Protein AF-A0A2B7YCM1-F1 (afdb_monomer)

Nearest PDB structures (foldseek):
  4n0h-assembly1_A  TM=8.492E-01  e=2.043E-12  Saccharomyces cerevisiae S288C
  1ocm-assembly1_A  TM=8.123E-01  e=1.467E-12  Bradyrhizobium japonicum
  1obi-assembly1_B  TM=7.937E-01  e=2.493E-12  Bradyrhizobium japonicum
  1obl-assembly1_B  TM=8.048E-01  e=3.966E-12  Bradyrhizobium japonicum
  1o9p-assembly1_B  TM=8.177E-01  e=7.699E-12  Bradyrhizobium japonicum

Sequence (185 aa):
MQRAVAVAPDPVLVMNRARALHQIPRDLRGLLHRVAIGIKDIIRTKVWLSHLQRTSNAFDSSAVAILRAAGALIIGKRTTTEFTLTNSGPDNTNPHGPNRTPVGSSCGSAAAVADLQVSLSLGSQTGGSIIRPASFTGVFAMKPTWNAISLEGQKSFSPTFDTFGLFSQHRGLAATCGRLCPRGR

InterPro domains:
  IPR000120 Amidase [PTHR11895] (27-168)
  IPR023631 Amidase signature domain [PF01425] (22-169)
  IPR036928 Amidase signature (AS) superfamily [G3DSA:3.90.1300.10] (2-180)
  IPR036928 Amidase signature (AS) superfamily [SSF75304] (11-177)

Structure (mmCIF, N/CA/C/O backbone):
data_AF-A0A2B7YCM1-F1
#
_entry.id   AF-A0A2B7YCM1-F1
#
loop_
_atom_site.group_PDB
_atom_site.id
_atom_site.type_symbol
_atom_site.label_atom_id
_atom_site.label_alt_id
_atom_site.label_comp_id
_atom_site.label_asym_id
_atom_site.label_entity_id
_atom_site.label_seq_id
_atom_site.pdbx_PDB_ins_code
_atom_site.Cartn_x
_atom_site.Cartn_y
_atom_site.Cartn_z
_atom_site.occupancy
_atom_site.B_iso_or_equiv
_atom_site.auth_seq_id
_atom_site.auth_comp_id
_atom_site.auth_asym_id
_atom_site.auth_atom_id
_atom_site.pdbx_PDB_model_num
ATOM 1 N N . MET A 1 1 ? 9.879 -22.705 -4.290 1.00 39.34 1 MET A N 1
ATOM 2 C CA . MET A 1 1 ? 9.380 -21.817 -3.217 1.00 39.34 1 MET A CA 1
ATOM 3 C C . MET A 1 1 ? 9.555 -20.377 -3.688 1.00 39.34 1 MET A C 1
ATOM 5 O O . MET A 1 1 ? 10.691 -19.955 -3.867 1.00 39.34 1 MET A O 1
ATOM 9 N N . GLN A 1 2 ? 8.473 -19.671 -4.027 1.00 40.66 2 GLN A N 1
ATOM 10 C CA . GLN A 1 2 ? 8.544 -18.313 -4.586 1.00 40.66 2 GLN A CA 1
ATOM 11 C C . GLN A 1 2 ? 8.821 -17.289 -3.480 1.00 40.66 2 GLN A C 1
ATOM 13 O O . GLN A 1 2 ? 8.146 -17.254 -2.455 1.00 40.66 2 GLN A O 1
ATOM 18 N N . ARG A 1 3 ? 9.863 -16.471 -3.666 1.00 51.44 3 ARG A N 1
ATOM 19 C CA . ARG A 1 3 ? 10.247 -15.409 -2.728 1.00 51.44 3 ARG A CA 1
ATOM 20 C C . ARG A 1 3 ? 9.425 -14.154 -3.028 1.00 51.44 3 ARG A C 1
ATOM 22 O O . ARG A 1 3 ? 9.896 -13.271 -3.744 1.00 51.44 3 ARG A O 1
ATOM 29 N N . ALA A 1 4 ? 8.211 -14.039 -2.494 1.00 51.84 4 ALA A N 1
ATOM 30 C CA . ALA A 1 4 ? 7.608 -12.713 -2.349 1.00 51.84 4 ALA A CA 1
ATOM 31 C C . ALA A 1 4 ? 8.145 -12.096 -1.049 1.00 51.84 4 ALA A C 1
ATOM 33 O O . ALA A 1 4 ? 7.781 -12.468 0.065 1.00 51.84 4 ALA A O 1
ATOM 34 N N . VAL A 1 5 ? 9.124 -11.206 -1.219 1.00 60.59 5 VAL A N 1
ATOM 35 C CA . VAL A 1 5 ? 9.970 -10.699 -0.137 1.00 60.59 5 VAL A CA 1
ATOM 36 C C . VAL A 1 5 ? 9.209 -9.634 0.655 1.00 60.59 5 VAL A C 1
ATOM 38 O O . VAL A 1 5 ? 9.051 -8.489 0.209 1.00 60.59 5 VAL A O 1
ATOM 41 N N . ALA A 1 6 ? 8.724 -10.026 1.832 1.00 63.19 6 ALA A N 1
ATOM 42 C CA . ALA A 1 6 ? 8.381 -9.097 2.895 1.00 63.19 6 ALA A CA 1
ATOM 43 C C . ALA A 1 6 ? 9.674 -8.605 3.557 1.00 63.19 6 ALA A C 1
ATOM 45 O O . ALA A 1 6 ? 10.531 -9.400 3.935 1.00 63.19 6 ALA A O 1
ATOM 46 N N . VAL A 1 7 ? 9.806 -7.293 3.709 1.00 62.41 7 VAL A N 1
ATOM 47 C CA . VAL A 1 7 ? 10.816 -6.704 4.585 1.00 62.41 7 VAL A CA 1
ATOM 48 C C . VAL A 1 7 ? 10.170 -6.663 5.974 1.00 62.41 7 VAL A C 1
ATOM 50 O O . VAL A 1 7 ? 9.124 -6.046 6.157 1.00 62.41 7 VAL A O 1
ATOM 53 N N . ALA A 1 8 ? 10.734 -7.386 6.938 1.00 59.62 8 ALA A N 1
ATOM 54 C CA . ALA A 1 8 ? 10.281 -7.416 8.333 1.00 59.62 8 ALA A CA 1
ATOM 55 C C . ALA A 1 8 ? 8.813 -7.855 8.586 1.00 59.62 8 ALA A C 1
ATOM 57 O O . ALA A 1 8 ? 8.026 -7.070 9.117 1.00 59.62 8 ALA A O 1
ATOM 58 N N . PRO A 1 9 ? 8.407 -9.098 8.270 1.00 67.69 9 PRO A N 1
ATOM 59 C CA . PRO A 1 9 ? 7.247 -9.693 8.926 1.00 67.69 9 PRO A CA 1
ATOM 60 C C . PRO A 1 9 ? 7.644 -10.112 10.353 1.00 67.69 9 PRO A C 1
ATOM 62 O O . PRO A 1 9 ? 8.480 -10.990 10.521 1.00 67.69 9 PRO A O 1
ATOM 65 N N . ASP A 1 10 ? 7.065 -9.488 11.381 1.00 83.44 10 ASP A N 1
ATOM 66 C CA . ASP A 1 10 ? 7.093 -9.991 12.766 1.00 83.44 10 ASP A CA 1
ATOM 67 C C . ASP A 1 10 ? 5.790 -10.773 12.982 1.00 83.44 10 ASP A C 1
ATOM 69 O O . ASP A 1 10 ? 4.726 -10.159 13.153 1.00 83.44 10 ASP A O 1
ATOM 73 N N . PRO A 1 11 ? 5.830 -12.119 12.934 1.00 85.88 11 PRO A N 1
ATOM 74 C CA . PRO A 1 11 ? 4.628 -12.933 13.035 1.00 85.88 11 PRO A CA 1
ATOM 75 C C . PRO A 1 11 ? 3.917 -12.749 14.375 1.00 85.88 11 PRO A C 1
ATOM 77 O O . PRO A 1 11 ? 2.690 -12.779 14.416 1.00 85.88 11 PRO A O 1
ATOM 80 N N . VAL A 1 12 ? 4.656 -12.508 15.463 1.00 89.94 12 VAL A N 1
ATOM 81 C CA . VAL A 1 12 ? 4.079 -12.316 16.799 1.00 89.94 12 VAL A CA 1
ATOM 82 C C . VAL A 1 12 ? 3.292 -11.010 16.832 1.00 89.94 12 VAL A C 1
ATOM 84 O O . VAL A 1 12 ? 2.128 -11.000 17.240 1.00 89.94 12 VAL A O 1
ATOM 87 N N . LEU A 1 13 ? 3.871 -9.919 16.324 1.00 88.50 13 LEU A N 1
ATOM 88 C CA . LEU A 1 13 ? 3.179 -8.635 16.216 1.00 88.50 13 LEU A CA 1
ATOM 89 C C . LEU A 1 13 ? 1.942 -8.720 15.313 1.00 88.50 13 LEU A C 1
ATOM 91 O O . LEU A 1 13 ? 0.887 -8.179 15.660 1.00 88.50 13 LEU A O 1
ATOM 95 N N . VAL A 1 14 ? 2.046 -9.393 14.164 1.00 90.50 14 VAL A N 1
ATOM 96 C CA . VAL A 1 14 ? 0.911 -9.576 13.245 1.00 90.50 14 VAL A CA 1
ATOM 97 C C . VAL A 1 14 ? -0.201 -10.385 13.909 1.00 90.50 14 VAL A C 1
ATOM 99 O O . VAL A 1 14 ? -1.358 -9.967 13.863 1.00 90.50 14 VAL A O 1
ATOM 102 N N . MET A 1 15 ? 0.131 -11.486 14.586 1.00 92.38 15 MET A N 1
ATOM 103 C CA . MET A 1 15 ? -0.853 -12.325 15.274 1.00 92.38 15 MET A CA 1
ATOM 104 C C . MET A 1 15 ? -1.508 -11.599 16.451 1.00 92.38 15 MET A C 1
ATOM 106 O O . MET A 1 15 ? -2.724 -11.680 16.617 1.00 92.38 15 MET A O 1
ATOM 110 N N . ASN A 1 16 ? -0.749 -10.823 17.226 1.00 93.88 16 ASN A N 1
ATOM 111 C CA . ASN A 1 16 ? -1.305 -10.006 18.307 1.00 93.88 16 ASN A CA 1
ATOM 112 C C . ASN A 1 16 ? -2.275 -8.944 17.771 1.00 93.88 16 ASN A C 1
ATOM 114 O O . ASN A 1 16 ? -3.365 -8.774 18.317 1.00 93.88 16 ASN A O 1
ATOM 118 N N . ARG A 1 17 ? -1.938 -8.286 16.654 1.00 92.56 17 ARG A N 1
ATOM 119 C CA . ARG A 1 17 ? -2.849 -7.346 15.980 1.00 92.56 17 ARG A CA 1
ATOM 120 C C . ARG A 1 17 ? -4.091 -8.037 15.425 1.00 92.56 17 ARG A C 1
ATOM 122 O O . ARG A 1 17 ? -5.187 -7.508 15.576 1.00 92.56 17 ARG A O 1
ATOM 129 N N . ALA A 1 18 ? -3.944 -9.213 14.821 1.00 94.31 18 ALA A N 1
ATOM 130 C CA . ALA A 1 18 ? -5.075 -9.989 14.319 1.00 94.31 18 ALA A CA 1
ATOM 131 C C . ALA A 1 18 ? -6.042 -10.374 15.452 1.00 94.31 18 ALA A C 1
ATOM 133 O O . ALA A 1 18 ? -7.251 -10.187 15.317 1.00 94.31 18 ALA A O 1
ATOM 134 N N . ARG A 1 19 ? -5.513 -10.823 16.600 1.00 96.06 19 ARG A N 1
ATOM 135 C CA . ARG A 1 19 ? -6.306 -11.103 17.809 1.00 96.06 19 ARG A CA 1
ATOM 136 C C . ARG A 1 19 ? -7.010 -9.856 18.333 1.00 96.06 19 ARG A C 1
ATOM 138 O O . ARG A 1 19 ? -8.197 -9.929 18.622 1.00 96.06 19 ARG A O 1
ATOM 145 N N . ALA A 1 20 ? -6.320 -8.718 18.406 1.00 95.00 20 ALA A N 1
ATOM 146 C CA . ALA A 1 20 ? -6.932 -7.459 18.831 1.00 95.00 20 ALA A CA 1
ATOM 147 C C . ALA A 1 20 ? -8.094 -7.052 17.909 1.00 95.00 20 ALA A C 1
ATOM 149 O O . ALA A 1 20 ? -9.160 -6.681 18.391 1.00 95.00 20 ALA A O 1
ATOM 150 N N . LEU A 1 21 ? -7.935 -7.205 16.588 1.00 95.19 21 LEU A N 1
ATOM 151 C CA . LEU A 1 21 ? -9.020 -6.967 15.633 1.00 95.19 21 LEU A CA 1
ATOM 152 C C . LEU A 1 21 ? -10.200 -7.931 15.851 1.00 95.19 21 LEU A C 1
ATOM 154 O O . LEU A 1 21 ? -11.343 -7.511 15.727 1.00 95.19 21 LEU A O 1
ATOM 158 N N . HIS A 1 22 ? -9.975 -9.197 16.217 1.00 95.06 22 HIS A N 1
ATOM 159 C CA . HIS A 1 22 ? -11.079 -10.137 16.477 1.00 95.06 22 HIS A CA 1
ATOM 160 C C . HIS A 1 22 ? -11.993 -9.703 17.628 1.00 95.06 22 HIS A C 1
ATOM 162 O O . HIS A 1 22 ? -13.182 -10.016 17.589 1.00 95.06 22 HIS A O 1
ATOM 168 N N . GLN A 1 23 ? -11.456 -8.970 18.606 1.00 96.69 23 GLN A N 1
ATOM 169 C CA . GLN A 1 23 ? -12.218 -8.496 19.761 1.00 96.69 23 GLN A CA 1
ATOM 170 C C . GLN A 1 23 ? -13.102 -7.281 19.456 1.00 96.69 23 GLN A C 1
ATOM 172 O O . GLN A 1 23 ? -13.893 -6.882 20.302 1.00 96.69 23 GLN A O 1
ATOM 177 N N . ILE A 1 24 ? -13.003 -6.689 18.259 1.00 95.94 24 ILE A N 1
ATOM 178 C CA . ILE A 1 24 ? -13.803 -5.514 17.895 1.00 95.94 24 ILE A CA 1
ATOM 179 C C . ILE A 1 24 ? -15.258 -5.943 17.587 1.00 95.94 24 ILE A C 1
ATOM 181 O O . ILE A 1 24 ? -15.470 -6.762 16.671 1.00 95.94 24 ILE A O 1
ATOM 185 N N . PRO A 1 25 ? -16.262 -5.382 18.298 1.00 96.31 25 PRO A N 1
ATOM 186 C CA . PRO A 1 25 ? -17.690 -5.578 18.026 1.00 96.31 25 PRO A CA 1
ATOM 187 C C . PRO A 1 25 ? -18.070 -5.236 16.585 1.00 96.31 25 PRO A C 1
ATOM 189 O O . PRO A 1 25 ? -17.441 -4.382 15.966 1.00 96.31 25 PRO A O 1
ATOM 192 N N . ARG A 1 26 ? -19.075 -5.918 16.015 1.00 93.88 26 ARG A N 1
ATOM 193 C CA . ARG A 1 26 ? -19.406 -5.809 14.578 1.00 93.88 26 ARG A CA 1
ATOM 194 C C . ARG A 1 26 ? -19.770 -4.390 14.139 1.00 93.88 26 ARG A C 1
ATOM 196 O O . ARG A 1 26 ? -19.364 -3.983 13.058 1.00 93.88 26 ARG A O 1
ATOM 203 N N . ASP A 1 27 ? -20.501 -3.675 14.976 1.00 95.69 27 ASP A N 1
ATOM 204 C CA . ASP A 1 27 ? -20.939 -2.287 14.820 1.00 95.69 27 ASP A CA 1
ATOM 205 C C . ASP A 1 27 ? -19.778 -1.279 14.804 1.00 95.69 27 ASP A C 1
ATOM 207 O O . ASP A 1 27 ? -19.893 -0.218 14.198 1.00 95.69 27 ASP A O 1
ATOM 211 N N . LEU A 1 28 ? -18.629 -1.643 15.380 1.00 93.88 28 LEU A N 1
ATOM 212 C CA . LEU A 1 28 ? -17.420 -0.816 15.411 1.00 93.88 28 LEU A CA 1
ATOM 213 C C . LEU A 1 28 ? -16.400 -1.187 14.319 1.00 93.88 28 LEU A C 1
ATOM 215 O O . LEU A 1 28 ? -15.290 -0.650 14.283 1.00 93.88 28 LEU A O 1
ATOM 219 N N . ARG A 1 29 ? -16.726 -2.128 13.422 1.00 93.81 29 ARG A N 1
ATOM 220 C CA . ARG A 1 29 ? -15.793 -2.588 12.381 1.00 93.81 29 ARG A CA 1
ATOM 221 C C . ARG A 1 29 ? -15.754 -1.618 11.210 1.00 93.81 29 ARG A C 1
ATOM 223 O O . ARG A 1 29 ? -16.752 -1.379 10.537 1.00 93.81 29 ARG A O 1
ATOM 230 N N . GLY A 1 30 ? -14.551 -1.136 10.905 1.00 90.94 30 GLY A N 1
ATOM 231 C CA . GLY A 1 30 ? -14.281 -0.438 9.655 1.00 90.94 30 GLY A CA 1
ATOM 232 C C . GLY A 1 30 ? -14.358 -1.364 8.435 1.00 90.94 30 GLY A C 1
ATOM 233 O O . GLY A 1 30 ? -14.411 -2.587 8.527 1.00 90.94 30 GLY A O 1
ATOM 234 N N . LEU A 1 31 ? -14.334 -0.779 7.245 1.00 89.75 31 LEU A N 1
ATOM 235 C CA . LEU A 1 31 ? -14.593 -1.518 6.001 1.00 89.75 31 LEU A CA 1
ATOM 236 C C . LEU A 1 31 ? -13.435 -2.375 5.506 1.00 89.75 31 LEU A C 1
ATOM 238 O O . LEU A 1 31 ? -13.622 -3.213 4.631 1.00 89.75 31 LEU A O 1
ATOM 242 N N . LEU A 1 32 ? -12.247 -2.161 6.059 1.00 92.12 32 LEU A N 1
ATOM 243 C CA . LEU A 1 32 ? -11.085 -3.005 5.825 1.00 92.12 32 LEU A CA 1
ATOM 244 C C . LEU A 1 32 ? -10.817 -3.901 7.033 1.00 92.12 32 LEU A C 1
ATOM 246 O O . LEU A 1 32 ? -9.707 -4.406 7.178 1.00 92.12 32 LEU A O 1
ATOM 250 N N . HIS A 1 33 ? -11.812 -4.099 7.904 1.00 94.75 33 HIS A N 1
ATOM 251 C CA . HIS A 1 33 ? -11.656 -4.897 9.106 1.00 94.75 33 HIS A CA 1
ATOM 252 C C . HIS A 1 33 ? -11.085 -6.281 8.788 1.00 94.75 33 HIS A C 1
ATOM 254 O O . HIS A 1 33 ? -11.710 -7.076 8.087 1.00 94.75 33 HIS A O 1
ATOM 260 N N . ARG A 1 34 ? -9.888 -6.555 9.327 1.00 93.12 34 ARG A N 1
ATOM 261 C CA . ARG A 1 34 ? -9.116 -7.801 9.146 1.00 93.12 34 ARG A CA 1
ATOM 262 C C . ARG A 1 34 ? -8.627 -8.066 7.718 1.00 93.12 34 ARG A C 1
ATOM 264 O O . ARG A 1 34 ? -8.073 -9.131 7.464 1.00 93.12 34 ARG A O 1
ATOM 271 N N . VAL A 1 35 ? -8.749 -7.107 6.803 1.00 93.06 35 VAL A N 1
ATOM 272 C CA . VAL A 1 35 ? -8.136 -7.212 5.475 1.00 93.06 35 VAL A CA 1
ATOM 273 C C . VAL A 1 35 ? -6.622 -7.095 5.629 1.00 93.06 35 VAL A C 1
ATOM 275 O O . VAL A 1 35 ? -6.122 -6.102 6.160 1.00 93.06 35 VAL A O 1
ATOM 278 N N . ALA A 1 36 ? -5.892 -8.113 5.171 1.00 92.75 36 ALA A N 1
ATOM 279 C CA . ALA A 1 36 ? -4.436 -8.126 5.193 1.00 92.75 36 ALA A CA 1
ATOM 280 C C . ALA A 1 36 ? -3.874 -7.195 4.108 1.00 92.75 36 ALA A C 1
ATOM 282 O O . ALA A 1 36 ? -4.166 -7.372 2.922 1.00 92.75 36 ALA A O 1
ATOM 283 N N . ILE A 1 37 ? -3.053 -6.221 4.515 1.00 94.06 37 ILE A N 1
ATOM 284 C CA . ILE A 1 37 ? -2.460 -5.222 3.620 1.00 94.06 37 ILE A CA 1
ATOM 285 C C . ILE A 1 37 ? -0.934 -5.233 3.700 1.00 94.06 37 ILE A C 1
ATOM 287 O O . ILE A 1 37 ? -0.344 -5.177 4.782 1.00 94.06 37 ILE A O 1
ATOM 291 N N . GLY A 1 38 ? -0.288 -5.257 2.532 1.00 94.56 38 GLY A N 1
ATOM 292 C CA . GLY A 1 38 ? 1.152 -5.036 2.385 1.00 94.56 38 GLY A CA 1
ATOM 293 C C . GLY A 1 38 ? 1.476 -3.574 2.085 1.00 94.56 38 GLY A C 1
ATOM 294 O O . GLY A 1 38 ? 0.781 -2.950 1.292 1.00 94.56 38 GLY A O 1
ATOM 295 N N . ILE A 1 39 ? 2.544 -3.024 2.665 1.00 94.81 39 ILE A N 1
ATOM 296 C CA . ILE A 1 39 ? 2.909 -1.611 2.465 1.00 94.81 39 ILE A CA 1
ATOM 297 C C . ILE A 1 39 ? 4.299 -1.502 1.836 1.00 94.81 39 ILE A C 1
ATOM 299 O O . ILE A 1 39 ? 5.269 -1.943 2.445 1.00 94.81 39 ILE A O 1
ATOM 303 N N . LYS A 1 40 ? 4.430 -0.867 0.663 1.00 94.44 40 LYS A N 1
ATOM 304 C CA . LYS A 1 40 ? 5.735 -0.607 0.025 1.00 94.44 40 LYS A CA 1
ATOM 305 C C . LYS A 1 40 ? 6.719 0.054 0.992 1.00 94.44 40 LYS A C 1
ATOM 307 O O . LYS A 1 40 ? 6.343 0.888 1.821 1.00 94.44 40 LYS A O 1
ATOM 312 N N . ASP A 1 41 ? 7.984 -0.335 0.893 1.00 91.38 41 ASP A N 1
ATOM 313 C CA . ASP A 1 41 ? 8.985 -0.027 1.913 1.00 91.38 41 ASP A CA 1
ATOM 314 C C . ASP A 1 41 ? 9.236 1.471 2.136 1.00 91.38 41 ASP A C 1
ATOM 316 O O . ASP A 1 41 ? 9.419 1.905 3.268 1.00 91.38 41 ASP A O 1
ATOM 320 N N . ILE A 1 42 ? 9.119 2.285 1.084 1.00 92.06 42 ILE A N 1
ATOM 321 C CA . ILE A 1 42 ? 9.310 3.743 1.160 1.00 92.06 42 ILE A CA 1
ATOM 322 C C . ILE A 1 42 ? 8.215 4.492 1.935 1.00 92.06 42 ILE A C 1
ATOM 324 O O . ILE A 1 42 ? 8.324 5.698 2.141 1.00 92.06 42 ILE A O 1
ATOM 328 N N . ILE A 1 43 ? 7.120 3.816 2.281 1.00 93.75 43 ILE A N 1
ATOM 329 C CA . ILE A 1 43 ? 5.952 4.425 2.916 1.00 93.75 43 ILE A CA 1
ATOM 330 C C . ILE A 1 43 ? 6.088 4.258 4.423 1.00 93.75 43 ILE A C 1
ATOM 332 O O . ILE A 1 43 ? 6.194 3.142 4.920 1.00 93.75 43 ILE A O 1
ATOM 336 N N . ARG A 1 44 ? 6.057 5.338 5.192 1.00 92.38 44 ARG A N 1
ATOM 337 C CA . ARG A 1 44 ? 6.239 5.262 6.640 1.00 92.38 44 ARG A CA 1
ATOM 338 C C . ARG A 1 44 ? 5.153 4.411 7.305 1.00 92.38 44 ARG A C 1
ATOM 340 O O . ARG A 1 44 ? 3.962 4.531 7.005 1.00 92.38 44 ARG A O 1
ATOM 347 N N . THR A 1 45 ? 5.569 3.527 8.209 1.00 90.25 45 THR A N 1
ATOM 348 C CA . THR A 1 45 ? 4.676 2.671 8.999 1.00 90.25 45 THR A CA 1
ATOM 349 C C . THR A 1 45 ? 5.260 2.514 10.399 1.00 90.25 45 THR A C 1
ATOM 351 O O . THR A 1 45 ? 6.367 2.002 10.551 1.00 90.25 45 THR A O 1
ATOM 354 N N . LYS A 1 46 ? 4.522 2.937 11.425 1.00 87.00 46 LYS A N 1
ATOM 355 C CA . LYS A 1 46 ? 4.909 2.810 12.831 1.00 87.00 46 LYS A CA 1
ATOM 356 C C . LYS A 1 46 ? 5.170 1.345 13.178 1.00 87.00 46 LYS A C 1
ATOM 358 O O . LYS A 1 46 ? 4.412 0.461 12.750 1.00 87.00 46 LYS A O 1
ATOM 363 N N . VAL A 1 47 ? 6.195 1.125 14.004 1.00 76.06 47 VAL A N 1
ATOM 364 C CA . VAL A 1 47 ? 6.713 -0.176 14.486 1.00 76.06 47 VAL A CA 1
ATOM 365 C C . VAL A 1 47 ? 7.548 -0.955 13.464 1.00 76.06 47 VAL A C 1
ATOM 367 O O . VAL A 1 47 ? 8.430 -1.706 13.858 1.00 76.06 47 VAL A O 1
ATOM 370 N N . TRP A 1 48 ? 7.345 -0.751 12.163 1.00 72.94 48 TRP A N 1
ATOM 371 C CA . TRP A 1 48 ? 8.068 -1.509 11.143 1.00 72.94 48 TRP A CA 1
ATOM 372 C C . TRP A 1 48 ? 9.288 -0.748 10.623 1.00 72.94 48 TRP A C 1
ATOM 374 O O . TRP A 1 48 ? 9.198 0.430 10.256 1.00 72.94 48 TRP A O 1
ATOM 384 N N . LEU A 1 49 ? 10.425 -1.444 10.582 1.00 65.44 49 LEU A N 1
ATOM 385 C CA . LEU A 1 49 ? 11.652 -0.964 9.957 1.00 65.44 49 LEU A CA 1
ATOM 386 C C . LEU A 1 49 ? 11.503 -0.993 8.436 1.00 65.44 49 LEU A C 1
ATOM 388 O O . LEU A 1 49 ? 10.973 -1.952 7.878 1.00 65.44 49 LEU A O 1
ATOM 392 N N . SER A 1 50 ? 11.980 0.062 7.780 1.00 63.78 50 SER A N 1
ATOM 393 C CA . SER A 1 50 ? 12.187 0.049 6.333 1.00 63.78 50 SER A CA 1
ATOM 394 C C . SER A 1 50 ? 13.571 -0.524 6.047 1.00 63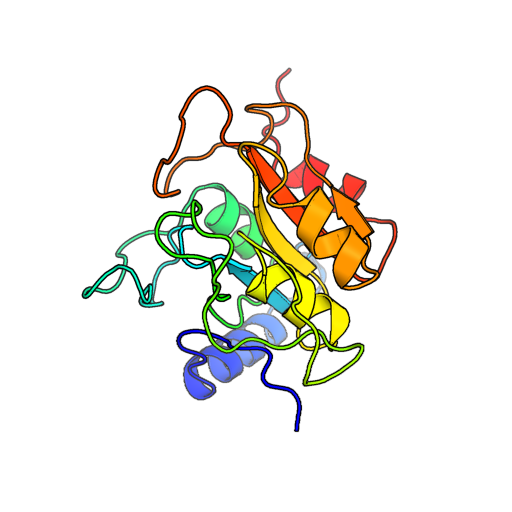.78 50 SER A C 1
ATOM 396 O O . SER A 1 50 ? 14.523 -0.194 6.743 1.00 63.78 50 SER A O 1
ATOM 398 N N . HIS A 1 51 ? 13.728 -1.329 4.998 1.00 65.44 51 HIS A N 1
ATOM 399 C CA . HIS A 1 51 ? 15.054 -1.771 4.545 1.00 65.44 51 HIS A CA 1
ATOM 400 C C . HIS A 1 51 ? 15.943 -0.580 4.150 1.00 65.44 51 HIS A C 1
ATOM 402 O O . HIS A 1 51 ? 17.165 -0.630 4.238 1.00 65.44 51 HIS A O 1
ATOM 408 N N . LEU A 1 52 ? 15.318 0.521 3.734 1.00 65.62 52 LEU A N 1
ATOM 409 C CA . LEU A 1 52 ? 15.972 1.776 3.379 1.00 65.62 52 LEU A CA 1
ATOM 410 C C . LEU A 1 52 ? 16.183 2.705 4.591 1.00 65.62 52 LEU A C 1
ATOM 412 O O . LEU A 1 52 ? 16.513 3.878 4.402 1.00 65.62 52 LEU A O 1
ATOM 416 N N . GLN A 1 53 ? 15.912 2.262 5.826 1.00 62.25 53 GLN A N 1
ATOM 417 C CA . GLN A 1 53 ? 16.064 3.078 7.034 1.00 62.25 53 GLN A CA 1
ATOM 418 C C . GLN A 1 53 ? 16.445 2.241 8.264 1.00 62.25 53 GLN A C 1
ATOM 420 O O . GLN A 1 53 ? 15.719 1.354 8.688 1.00 62.25 53 GLN A O 1
ATOM 425 N N . ARG A 1 54 ? 17.563 2.591 8.908 1.00 59.62 54 ARG A N 1
ATOM 426 C CA . ARG A 1 54 ? 18.146 1.827 10.030 1.00 59.62 54 ARG A CA 1
ATOM 427 C C . ARG A 1 54 ? 17.393 1.953 11.366 1.00 59.62 54 ARG A C 1
ATOM 429 O O . ARG A 1 54 ? 17.802 1.326 12.336 1.00 59.62 54 ARG A O 1
ATOM 436 N N . THR A 1 55 ? 16.332 2.760 11.443 1.00 60.12 55 THR A N 1
ATOM 437 C CA . THR A 1 55 ? 15.583 3.038 12.683 1.00 60.12 55 THR A CA 1
ATOM 438 C C . THR A 1 55 ? 14.072 2.932 12.480 1.00 60.12 55 THR A C 1
ATOM 440 O O . THR A 1 55 ? 13.550 3.179 11.390 1.00 60.12 55 THR A O 1
ATOM 443 N N . SER A 1 56 ? 13.356 2.519 13.532 1.00 67.44 56 SER A N 1
ATOM 444 C CA . SER A 1 56 ? 11.903 2.333 13.497 1.00 67.44 56 SER A CA 1
ATOM 445 C C . SER A 1 56 ? 11.177 3.672 13.431 1.00 67.44 56 SER A C 1
ATOM 447 O O . SER A 1 56 ? 11.586 4.643 14.065 1.00 67.44 56 SER A O 1
ATOM 449 N N . ASN A 1 57 ? 10.054 3.719 12.720 1.00 77.06 57 ASN A N 1
ATOM 450 C CA . ASN A 1 57 ? 9.264 4.940 12.602 1.00 77.06 57 ASN A CA 1
ATOM 451 C C . ASN A 1 57 ? 8.393 5.182 13.842 1.00 77.06 57 ASN A C 1
ATOM 453 O O . ASN A 1 57 ? 7.677 4.281 14.287 1.00 77.06 57 ASN A O 1
ATOM 457 N N . ALA A 1 58 ? 8.391 6.421 14.339 1.00 82.31 58 ALA A N 1
ATOM 458 C CA . ALA A 1 58 ? 7.546 6.840 15.460 1.00 82.31 58 ALA A CA 1
ATOM 459 C C . ALA A 1 58 ? 6.058 6.995 15.077 1.00 82.31 58 ALA A C 1
ATOM 461 O O . ALA A 1 58 ? 5.174 6.796 15.912 1.00 82.31 58 ALA A O 1
ATOM 462 N N . PHE A 1 59 ? 5.781 7.286 13.801 1.00 88.31 59 PHE A N 1
ATOM 463 C CA . PHE A 1 59 ? 4.447 7.603 13.281 1.00 88.31 59 PHE A CA 1
ATOM 464 C C . PHE A 1 59 ? 4.154 6.843 11.985 1.00 88.31 59 PHE A C 1
ATOM 466 O O . PHE A 1 59 ? 5.071 6.331 11.344 1.00 88.31 59 PHE A O 1
ATOM 473 N N . ASP A 1 60 ? 2.881 6.755 11.608 1.00 93.69 60 ASP A N 1
ATOM 474 C CA . ASP A 1 60 ? 2.446 6.248 10.304 1.00 93.69 60 ASP A CA 1
ATOM 475 C C . ASP A 1 60 ? 2.480 7.356 9.241 1.00 93.69 60 ASP A C 1
ATOM 477 O O . ASP A 1 60 ? 2.453 8.538 9.569 1.00 93.69 60 ASP A O 1
ATOM 481 N N . SER A 1 61 ? 2.521 6.975 7.963 1.00 94.25 61 SER A N 1
ATOM 482 C CA . SER A 1 61 ? 2.062 7.867 6.886 1.00 94.25 61 SER A CA 1
ATOM 483 C C . SER A 1 61 ? 0.553 8.097 6.989 1.00 94.25 61 SER A C 1
ATOM 485 O O . SER A 1 61 ? -0.165 7.258 7.541 1.00 94.25 61 SER A O 1
ATOM 487 N N . SER A 1 62 ? 0.060 9.188 6.402 1.00 93.69 62 SER A N 1
ATOM 488 C CA . SER A 1 62 ? -1.372 9.523 6.399 1.00 93.69 62 SER A CA 1
ATOM 489 C C . SER A 1 62 ? -2.224 8.377 5.833 1.00 93.69 62 SER A C 1
ATOM 491 O O . SER A 1 62 ? -3.169 7.918 6.475 1.00 93.69 62 SER A O 1
ATOM 493 N N . ALA A 1 63 ? -1.827 7.816 4.687 1.00 94.56 63 ALA A N 1
ATOM 494 C CA . ALA A 1 63 ? -2.501 6.673 4.074 1.00 94.56 63 ALA A CA 1
ATOM 495 C C . ALA A 1 63 ? -2.522 5.438 4.993 1.00 94.56 63 ALA A C 1
ATOM 497 O O . ALA A 1 63 ? -3.550 4.779 5.134 1.00 94.56 63 ALA A O 1
ATOM 498 N N . VAL A 1 64 ? -1.407 5.127 5.660 1.00 95.06 64 VAL A N 1
ATOM 499 C CA . VAL A 1 64 ? -1.325 3.994 6.595 1.00 95.06 64 VAL A CA 1
ATOM 500 C C . VAL A 1 64 ? -2.215 4.210 7.821 1.00 95.06 64 VAL A C 1
ATOM 502 O O . VAL A 1 64 ? -2.880 3.265 8.251 1.00 95.06 64 VAL A O 1
ATOM 505 N N . ALA A 1 65 ? -2.256 5.428 8.365 1.00 94.44 65 ALA A N 1
ATOM 506 C CA . ALA A 1 65 ? -3.127 5.772 9.483 1.00 94.44 65 ALA A CA 1
ATOM 507 C C . ALA A 1 65 ? -4.606 5.573 9.114 1.00 94.44 65 ALA A C 1
ATOM 509 O O . ALA A 1 65 ? -5.341 4.932 9.864 1.00 94.44 65 ALA A O 1
ATOM 510 N N . ILE A 1 66 ? -5.021 6.017 7.920 1.00 94.44 66 ILE A N 1
ATOM 511 C CA . ILE A 1 66 ? -6.385 5.818 7.405 1.00 94.44 66 ILE A CA 1
ATOM 512 C C . ILE A 1 66 ? -6.704 4.326 7.236 1.00 94.44 66 ILE A C 1
ATOM 514 O O . ILE A 1 66 ? -7.765 3.871 7.663 1.00 94.44 66 ILE A O 1
ATOM 518 N N . LEU A 1 67 ? -5.786 3.535 6.664 1.00 94.56 67 LEU A N 1
ATOM 519 C CA . LEU A 1 67 ? -5.974 2.084 6.525 1.00 94.56 67 LEU A CA 1
ATOM 520 C C . LEU A 1 67 ? -6.167 1.406 7.889 1.00 94.56 67 LEU A C 1
ATOM 522 O O . LEU A 1 67 ? -7.065 0.577 8.040 1.00 94.56 67 LEU A O 1
ATOM 526 N N . ARG A 1 68 ? -5.355 1.769 8.891 1.00 93.50 68 ARG A N 1
ATOM 527 C CA . ARG A 1 68 ? -5.485 1.240 10.258 1.00 93.50 68 ARG A CA 1
ATOM 528 C C . ARG A 1 68 ? -6.807 1.641 10.901 1.00 93.50 68 ARG A C 1
ATOM 530 O O . ARG A 1 68 ? -7.473 0.778 11.464 1.00 93.50 68 ARG A O 1
ATOM 537 N N . ALA A 1 69 ? -7.211 2.904 10.771 1.00 93.38 69 ALA A N 1
ATOM 538 C CA . ALA A 1 69 ? -8.500 3.386 11.266 1.00 93.38 69 ALA A CA 1
ATOM 539 C C . ALA A 1 69 ? -9.685 2.661 10.598 1.00 93.38 69 ALA A C 1
ATOM 541 O O . ALA A 1 69 ? -10.692 2.388 11.242 1.00 93.38 69 ALA A O 1
ATOM 542 N N . ALA A 1 70 ? -9.541 2.255 9.332 1.00 93.50 70 ALA A N 1
ATOM 543 C CA . ALA A 1 70 ? -10.515 1.422 8.628 1.00 93.50 70 ALA A CA 1
ATOM 544 C C . ALA A 1 70 ? -10.497 -0.066 9.048 1.00 93.50 70 ALA A C 1
ATOM 546 O O . ALA A 1 70 ? -11.253 -0.861 8.485 1.00 93.50 70 ALA A O 1
ATOM 547 N N . GLY A 1 71 ? -9.665 -0.459 10.020 1.00 94.56 71 GLY A N 1
ATOM 548 C CA . GLY A 1 71 ? -9.585 -1.815 10.568 1.00 94.56 71 GLY A CA 1
ATOM 549 C C . GLY A 1 71 ? -8.624 -2.756 9.836 1.00 94.56 71 GLY A C 1
ATOM 550 O O . GLY A 1 71 ? -8.664 -3.966 10.079 1.00 94.56 71 GLY A O 1
ATOM 551 N N . ALA A 1 72 ? -7.774 -2.237 8.947 1.00 94.56 72 ALA A N 1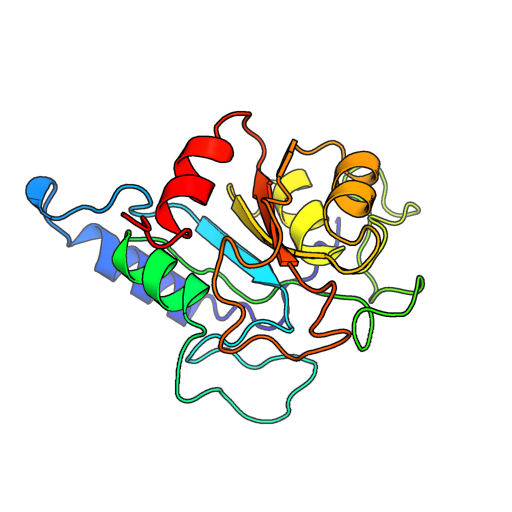
ATOM 552 C CA . ALA A 1 72 ? -6.849 -3.063 8.183 1.00 94.56 72 ALA A CA 1
ATOM 553 C C . ALA A 1 72 ? -5.772 -3.723 9.052 1.00 94.56 72 ALA A C 1
ATOM 555 O O . ALA A 1 72 ? -5.173 -3.101 9.936 1.00 94.56 72 ALA A O 1
ATOM 556 N N . LEU A 1 73 ? -5.444 -4.972 8.719 1.00 94.38 73 LEU A N 1
ATOM 557 C CA . LEU A 1 73 ? -4.317 -5.692 9.291 1.00 94.38 73 LEU A CA 1
ATOM 558 C C . LEU A 1 73 ? -3.073 -5.466 8.425 1.00 94.38 73 LEU A C 1
ATOM 560 O O . LEU A 1 73 ? -2.912 -6.064 7.365 1.00 94.38 73 LEU A O 1
ATOM 564 N N . ILE A 1 74 ? -2.161 -4.610 8.881 1.00 93.44 74 ILE A N 1
ATOM 565 C CA . ILE A 1 74 ? -0.884 -4.392 8.187 1.00 93.44 74 ILE A CA 1
ATOM 566 C C . ILE A 1 74 ? 0.094 -5.501 8.565 1.00 93.44 74 ILE A C 1
ATOM 568 O O . ILE A 1 74 ? 0.561 -5.536 9.708 1.00 93.44 74 ILE A O 1
ATOM 572 N N . ILE A 1 75 ? 0.416 -6.366 7.599 1.00 90.44 75 ILE A N 1
ATOM 573 C CA . ILE A 1 75 ? 1.192 -7.591 7.848 1.00 90.44 75 ILE A CA 1
ATOM 574 C C . 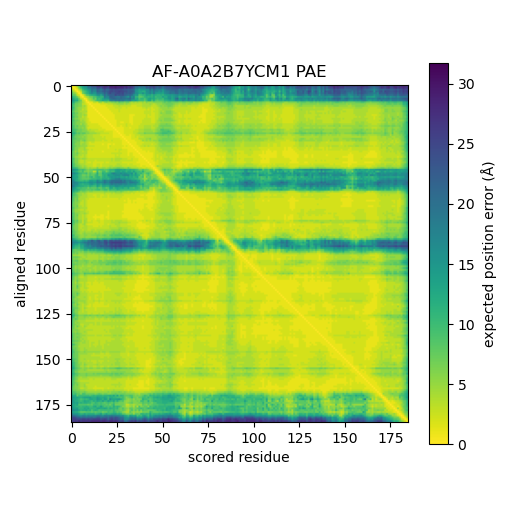ILE A 1 75 ? 2.699 -7.463 7.585 1.00 90.44 75 ILE A C 1
ATOM 576 O O . ILE A 1 75 ? 3.448 -8.382 7.893 1.00 90.44 75 ILE A O 1
ATOM 580 N N . GLY A 1 76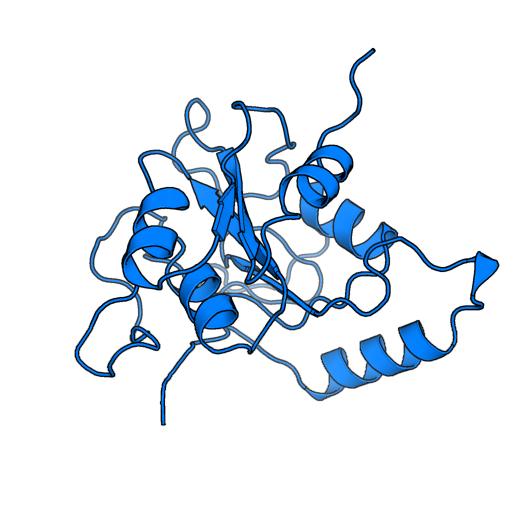 ? 3.156 -6.342 7.021 1.00 89.12 76 GLY A N 1
ATOM 581 C CA . GLY A 1 76 ? 4.584 -6.087 6.827 1.00 89.12 76 GLY A CA 1
ATOM 582 C C . GLY A 1 76 ? 4.900 -5.126 5.687 1.00 89.12 76 GLY A C 1
ATOM 583 O O . GLY A 1 76 ? 4.010 -4.646 4.966 1.00 89.12 76 GLY A O 1
ATOM 584 N N . LYS A 1 77 ? 6.196 -4.848 5.528 1.00 90.88 77 LYS A N 1
ATOM 585 C CA . LYS A 1 77 ? 6.718 -4.010 4.452 1.00 90.88 77 LYS A CA 1
ATOM 586 C C . LYS A 1 77 ? 6.952 -4.839 3.192 1.00 90.88 77 LYS A C 1
ATOM 588 O O . LYS A 1 77 ? 7.265 -6.025 3.255 1.00 90.88 77 LYS A O 1
ATOM 593 N N . ARG A 1 78 ? 6.786 -4.224 2.026 1.00 90.94 78 ARG A N 1
ATOM 594 C CA . ARG A 1 78 ? 6.965 -4.860 0.717 1.00 90.94 78 ARG A CA 1
ATOM 595 C C . ARG A 1 78 ? 8.175 -4.280 0.018 1.00 90.94 78 ARG A C 1
ATOM 597 O O . ARG A 1 78 ? 8.327 -3.060 -0.041 1.00 90.94 78 ARG A O 1
ATOM 604 N N . THR A 1 79 ? 9.004 -5.172 -0.513 1.00 90.31 79 THR A N 1
ATOM 605 C CA . THR A 1 79 ? 10.210 -4.800 -1.246 1.00 90.31 79 THR A CA 1
ATOM 606 C C . THR A 1 79 ? 9.931 -3.820 -2.382 1.00 90.31 79 THR A C 1
ATOM 608 O O . THR A 1 79 ? 8.886 -3.845 -3.035 1.00 90.31 79 THR A O 1
ATOM 611 N N . THR A 1 80 ? 10.903 -2.947 -2.605 1.00 90.81 80 THR A N 1
ATOM 612 C CA . THR A 1 80 ? 10.923 -1.931 -3.655 1.00 90.81 80 THR A CA 1
ATOM 613 C C . THR A 1 80 ? 12.299 -1.933 -4.298 1.00 90.81 80 THR A C 1
ATOM 615 O O . THR A 1 80 ? 13.263 -2.362 -3.668 1.00 90.81 80 THR A O 1
ATOM 618 N N . THR A 1 81 ? 12.408 -1.426 -5.522 1.00 88.12 81 THR A N 1
ATOM 619 C CA . THR A 1 81 ? 13.721 -1.102 -6.095 1.00 88.12 81 THR A CA 1
ATOM 620 C C . THR A 1 81 ? 14.353 0.061 -5.332 1.00 88.12 81 THR A C 1
ATOM 622 O O . THR A 1 81 ? 13.633 0.876 -4.731 1.00 88.12 81 THR A O 1
ATOM 625 N N . GLU A 1 82 ? 15.685 0.114 -5.315 1.00 86.00 82 GLU A N 1
ATOM 626 C CA . GLU A 1 82 ? 16.432 1.106 -4.544 1.00 86.00 82 GLU A CA 1
ATOM 627 C C . GLU A 1 82 ? 16.063 2.522 -5.002 1.00 86.00 82 GLU A C 1
ATOM 629 O O . GLU A 1 82 ? 15.989 2.805 -6.201 1.00 86.00 82 GLU A O 1
ATOM 634 N N . PHE A 1 83 ? 15.714 3.381 -4.037 1.00 85.69 83 PHE A N 1
ATOM 635 C CA . PHE A 1 83 ? 15.217 4.746 -4.269 1.00 85.69 83 PHE A CA 1
ATOM 636 C C . PHE A 1 83 ? 14.094 4.863 -5.310 1.00 85.69 83 PHE A C 1
ATOM 638 O O . PHE A 1 83 ? 13.853 5.933 -5.854 1.00 85.69 83 PHE A O 1
ATOM 645 N N . THR A 1 84 ? 13.367 3.773 -5.569 1.00 87.00 84 THR A N 1
ATOM 646 C CA . THR A 1 84 ? 12.310 3.678 -6.584 1.00 87.00 84 THR A CA 1
ATOM 647 C C . THR A 1 84 ? 12.754 3.828 -8.045 1.00 87.00 84 THR A C 1
ATOM 649 O O . THR A 1 84 ? 11.891 3.903 -8.922 1.00 87.00 84 THR A O 1
ATOM 652 N N . LEU A 1 85 ? 14.064 3.811 -8.300 1.00 80.50 85 LEU A N 1
ATOM 653 C CA . LEU A 1 85 ? 14.688 4.187 -9.570 1.00 80.50 85 LEU A CA 1
ATOM 654 C C . LEU A 1 85 ? 15.071 2.997 -10.446 1.00 80.50 85 LEU A C 1
ATOM 656 O O . LEU A 1 85 ? 14.851 3.008 -11.655 1.00 80.50 85 LEU A O 1
ATOM 660 N N . THR A 1 86 ? 15.682 1.980 -9.847 1.00 65.62 86 THR A N 1
ATOM 661 C CA . THR A 1 86 ? 16.360 0.932 -10.614 1.00 65.62 86 THR A CA 1
ATOM 662 C C . THR A 1 86 ? 15.367 -0.084 -11.184 1.00 65.62 86 THR A C 1
ATOM 664 O O . THR A 1 86 ? 14.294 -0.299 -10.620 1.00 65.62 86 THR A O 1
ATOM 667 N N . ASN A 1 87 ? 15.718 -0.726 -12.306 1.00 59.03 87 ASN A N 1
ATOM 668 C CA . ASN A 1 87 ? 14.999 -1.903 -12.825 1.00 59.03 87 ASN A CA 1
ATOM 669 C C . ASN A 1 87 ? 15.476 -3.213 -12.171 1.00 59.03 87 ASN A C 1
ATOM 671 O O . ASN A 1 87 ? 14.746 -4.204 -12.180 1.00 59.03 87 ASN A O 1
ATOM 675 N N . SER A 1 88 ? 16.669 -3.207 -11.575 1.00 58.09 88 SER A N 1
ATOM 676 C CA . SER A 1 88 ? 17.186 -4.245 -10.685 1.00 58.09 88 SER A CA 1
ATOM 677 C C . SER A 1 88 ? 16.536 -4.084 -9.310 1.00 58.09 88 SER A C 1
ATOM 679 O O . SER A 1 88 ? 16.929 -3.244 -8.499 1.00 58.09 88 SER A O 1
ATOM 681 N N . GLY A 1 89 ? 15.460 -4.837 -9.084 1.00 58.53 89 GLY A N 1
ATOM 682 C CA . GLY A 1 89 ? 14.859 -4.971 -7.762 1.00 58.53 89 GLY A CA 1
ATOM 683 C C . GLY A 1 89 ? 15.660 -5.895 -6.850 1.00 58.53 89 GLY A C 1
ATOM 684 O O . GLY A 1 89 ? 16.581 -6.558 -7.317 1.00 58.53 89 GLY A O 1
ATOM 685 N N . PRO A 1 90 ? 15.304 -5.955 -5.556 1.00 64.19 90 PRO A N 1
ATOM 686 C CA . PRO A 1 90 ? 15.758 -7.033 -4.674 1.00 64.19 90 PRO A CA 1
ATOM 687 C C . PRO A 1 90 ? 15.388 -8.397 -5.271 1.00 64.19 90 PRO A C 1
ATOM 689 O O . PRO A 1 90 ? 14.563 -8.433 -6.180 1.00 64.19 90 PRO A O 1
ATOM 692 N N . ASP A 1 91 ? 15.936 -9.491 -4.727 1.00 72.75 91 ASP A N 1
ATOM 693 C CA . ASP A 1 91 ? 15.692 -10.891 -5.139 1.00 72.75 91 ASP A CA 1
ATOM 694 C C . ASP A 1 91 ? 14.224 -11.342 -4.948 1.00 72.75 91 ASP A C 1
ATOM 696 O O . ASP A 1 91 ? 13.909 -12.297 -4.230 1.00 72.75 91 ASP A O 1
ATOM 700 N N . ASN A 1 92 ? 13.290 -10.624 -5.563 1.00 77.25 92 ASN A N 1
ATOM 701 C CA . ASN A 1 92 ? 11.901 -10.973 -5.697 1.00 77.25 92 ASN A CA 1
ATOM 702 C C . ASN A 1 92 ? 11.664 -11.570 -7.075 1.00 77.25 92 ASN A C 1
ATOM 704 O O . ASN A 1 92 ? 12.204 -11.154 -8.097 1.00 77.25 92 ASN A O 1
ATOM 708 N N . THR A 1 93 ? 10.822 -12.588 -7.071 1.00 86.69 93 THR A N 1
ATOM 709 C CA . THR A 1 93 ? 10.477 -13.331 -8.276 1.00 86.69 93 THR A CA 1
ATOM 710 C C . THR A 1 93 ? 9.022 -13.078 -8.606 1.00 86.69 93 THR A C 1
ATOM 712 O O . THR A 1 93 ? 8.207 -12.782 -7.729 1.00 86.69 93 THR A O 1
ATOM 715 N N . ASN A 1 94 ? 8.697 -13.152 -9.886 1.00 90.94 94 ASN A N 1
ATOM 716 C CA . ASN A 1 94 ? 7.326 -13.074 -10.334 1.00 90.94 94 ASN A CA 1
ATOM 717 C C . ASN A 1 94 ? 6.588 -14.361 -9.913 1.00 90.94 94 ASN A C 1
ATOM 719 O O . ASN A 1 94 ? 7.106 -15.457 -10.149 1.00 90.94 94 ASN A O 1
ATOM 723 N N . PRO A 1 95 ? 5.373 -14.275 -9.350 1.00 91.44 95 PRO A N 1
ATOM 724 C CA . PRO A 1 95 ? 4.577 -15.464 -9.026 1.00 91.44 95 PRO A CA 1
ATOM 725 C C . PRO A 1 95 ? 4.214 -16.333 -10.241 1.00 91.44 95 PRO A C 1
ATOM 727 O O . PRO A 1 95 ? 3.888 -17.505 -10.092 1.00 91.44 95 PRO A O 1
ATOM 730 N N . HIS A 1 96 ? 4.364 -15.819 -11.464 1.00 91.75 96 HIS A N 1
ATOM 731 C CA . HIS A 1 96 ? 4.212 -16.605 -12.697 1.00 91.75 96 HIS A CA 1
ATOM 732 C C . HIS A 1 96 ? 5.482 -17.358 -13.123 1.00 91.75 96 HIS A C 1
ATOM 734 O O . HIS A 1 96 ? 5.488 -18.029 -14.152 1.00 91.75 96 HIS A O 1
ATOM 740 N N . GLY A 1 97 ? 6.587 -17.235 -12.383 1.00 90.38 97 GLY A N 1
ATOM 741 C CA . GLY A 1 97 ? 7.792 -18.028 -12.622 1.00 90.38 97 GLY A CA 1
ATOM 742 C C . GLY A 1 97 ? 9.028 -17.511 -11.876 1.00 90.38 97 GLY A C 1
ATOM 743 O O . GLY A 1 97 ? 9.292 -16.310 -11.899 1.00 90.38 97 GLY A O 1
ATOM 744 N N . PRO A 1 98 ? 9.843 -18.398 -11.272 1.00 86.31 98 PRO A N 1
ATOM 745 C CA . PRO A 1 98 ? 10.990 -18.000 -10.449 1.00 86.31 98 PRO A CA 1
ATOM 746 C C . PRO A 1 98 ? 12.083 -17.258 -11.234 1.00 86.31 98 PRO A C 1
ATOM 748 O O . PRO A 1 98 ? 12.788 -16.438 -10.663 1.00 86.31 98 PRO A O 1
ATOM 751 N N . ASN A 1 99 ? 12.181 -17.486 -12.547 1.00 88.12 99 ASN A N 1
ATOM 752 C CA . ASN A 1 99 ? 13.155 -16.822 -13.423 1.00 88.12 99 ASN A CA 1
ATOM 753 C C . ASN A 1 99 ? 12.602 -15.536 -14.065 1.00 88.12 99 ASN A C 1
ATOM 755 O O . ASN A 1 99 ? 13.188 -15.007 -15.005 1.00 88.12 99 ASN A O 1
ATOM 759 N N . ARG A 1 100 ? 11.435 -15.057 -13.617 1.00 88.62 100 ARG A N 1
ATOM 760 C CA . ARG A 1 100 ? 10.769 -13.866 -14.155 1.00 88.62 100 ARG A CA 1
ATOM 761 C C . ARG A 1 100 ? 10.790 -12.750 -13.120 1.00 88.62 100 ARG A C 1
ATOM 763 O O . ARG A 1 100 ? 10.633 -12.989 -11.926 1.00 88.62 100 ARG A O 1
ATOM 770 N N . THR A 1 101 ? 10.916 -11.514 -13.590 1.00 88.62 101 THR A N 1
ATOM 771 C CA . THR A 1 101 ? 10.856 -10.326 -12.732 1.00 88.62 101 THR A CA 1
ATOM 772 C C . THR A 1 101 ? 9.406 -9.857 -12.539 1.00 88.62 101 THR A C 1
ATOM 774 O O . THR A 1 101 ? 8.623 -9.864 -13.496 1.00 88.62 101 THR A O 1
ATOM 777 N N . PRO A 1 102 ? 9.007 -9.451 -11.320 1.00 88.31 102 PRO A N 1
ATOM 778 C CA . PRO A 1 102 ? 7.748 -8.741 -11.093 1.00 88.31 102 PRO A CA 1
ATOM 779 C C . PRO A 1 102 ? 7.836 -7.248 -11.474 1.00 88.31 102 PRO A C 1
ATOM 781 O O . PRO A 1 102 ? 6.822 -6.564 -11.445 1.00 88.31 102 PRO A O 1
ATOM 784 N N . VAL A 1 103 ? 9.031 -6.762 -11.846 1.00 89.00 103 VAL A N 1
ATOM 785 C CA . VAL A 1 103 ? 9.371 -5.392 -12.277 1.00 89.00 103 VAL A CA 1
ATOM 786 C C . VAL A 1 103 ? 9.121 -4.303 -11.232 1.00 89.00 103 VAL A C 1
ATOM 788 O O . VAL A 1 103 ? 8.262 -4.380 -10.360 1.00 89.00 103 VAL A O 1
ATOM 791 N N . GLY A 1 104 ? 9.944 -3.260 -11.291 1.00 88.19 104 GLY A N 1
ATOM 792 C CA . GLY A 1 104 ? 9.951 -2.165 -10.340 1.00 88.19 104 GLY A CA 1
ATOM 793 C C . GLY A 1 104 ? 9.086 -0.939 -10.676 1.00 88.19 104 GLY A C 1
ATOM 794 O O . GLY A 1 104 ? 8.587 -0.759 -11.789 1.00 88.19 104 GLY A O 1
ATOM 795 N N . SER A 1 105 ? 8.948 -0.011 -9.724 1.00 92.62 105 SER A N 1
ATOM 796 C CA . SER A 1 105 ? 9.586 -0.074 -8.396 1.00 92.62 105 SER A CA 1
ATOM 797 C C . SER A 1 105 ? 8.752 -0.721 -7.292 1.00 92.62 105 SER A C 1
ATOM 799 O O . SER A 1 105 ? 9.316 -1.100 -6.277 1.00 92.62 105 SER A O 1
ATOM 801 N N . SER A 1 106 ? 7.439 -0.916 -7.461 1.00 94.38 106 SER A N 1
ATOM 802 C CA . SER A 1 106 ? 6.585 -1.570 -6.445 1.00 94.38 106 SER A CA 1
ATOM 803 C C . SER A 1 106 ? 6.511 -3.096 -6.614 1.00 94.38 106 SER A C 1
ATOM 805 O O . SER A 1 106 ? 5.449 -3.697 -6.452 1.00 94.38 106 SER A O 1
ATOM 807 N N . CYS A 1 107 ? 7.644 -3.715 -6.941 1.00 91.62 107 CYS A N 1
ATOM 808 C CA . CYS A 1 107 ? 7.788 -5.137 -7.252 1.00 91.62 107 CYS A CA 1
ATOM 809 C C . CYS A 1 107 ? 7.232 -6.057 -6.153 1.00 91.62 107 CYS A C 1
ATOM 811 O O . CYS A 1 107 ? 6.403 -6.922 -6.431 1.00 91.62 107 CYS A O 1
ATOM 813 N N . GLY A 1 108 ? 7.613 -5.834 -4.891 1.00 92.56 108 GLY A N 1
ATOM 814 C CA . GLY A 1 108 ? 7.139 -6.647 -3.770 1.00 92.56 108 GLY A CA 1
ATOM 815 C C . GLY A 1 108 ? 5.648 -6.479 -3.479 1.00 92.56 108 GLY A C 1
ATOM 816 O O . GLY A 1 108 ? 5.004 -7.421 -3.028 1.00 92.56 108 GLY A O 1
ATOM 817 N N . SER A 1 109 ? 5.083 -5.296 -3.739 1.00 94.88 109 SER A N 1
ATOM 818 C CA . SER A 1 109 ? 3.653 -5.028 -3.538 1.00 94.88 109 SER A CA 1
ATOM 819 C C . SER A 1 109 ? 2.793 -5.792 -4.546 1.00 94.88 109 SER A C 1
ATOM 821 O O . SER A 1 109 ? 1.796 -6.395 -4.147 1.00 94.88 109 SER A O 1
ATOM 823 N N . ALA A 1 110 ? 3.194 -5.802 -5.820 1.00 95.00 110 ALA A N 1
ATOM 824 C CA . ALA A 1 110 ? 2.492 -6.521 -6.879 1.00 95.00 110 ALA A CA 1
ATOM 825 C C . ALA A 1 110 ? 2.648 -8.041 -6.727 1.00 95.00 110 ALA A C 1
ATOM 827 O O . ALA A 1 110 ? 1.651 -8.762 -6.704 1.00 95.00 110 ALA A O 1
ATOM 828 N N . ALA A 1 111 ? 3.882 -8.515 -6.510 1.00 93.69 111 ALA A N 1
ATOM 829 C CA . ALA A 1 111 ? 4.173 -9.932 -6.309 1.00 93.69 111 ALA A CA 1
ATOM 830 C C . ALA A 1 111 ? 3.441 -10.509 -5.088 1.00 93.69 111 ALA A C 1
ATOM 832 O O . ALA A 1 111 ? 2.880 -11.591 -5.171 1.00 93.69 111 ALA A O 1
ATOM 833 N N . ALA A 1 112 ? 3.381 -9.779 -3.970 1.00 93.25 112 ALA A N 1
ATOM 834 C CA . ALA A 1 112 ? 2.685 -10.252 -2.775 1.00 93.25 112 ALA A CA 1
ATOM 835 C C . ALA A 1 112 ? 1.171 -10.397 -2.959 1.00 93.25 112 ALA A C 1
ATOM 837 O O . ALA A 1 112 ? 0.563 -11.271 -2.347 1.00 93.25 112 ALA A O 1
ATOM 838 N N . VAL A 1 113 ? 0.559 -9.527 -3.765 1.00 95.25 113 VAL A N 1
ATOM 839 C CA . VAL A 1 113 ? -0.854 -9.672 -4.124 1.00 95.25 113 VAL A CA 1
ATOM 840 C C . VAL A 1 113 ? -1.013 -10.856 -5.069 1.00 95.25 113 VAL A C 1
ATOM 842 O O . VAL A 1 113 ? -1.864 -11.702 -4.819 1.00 95.25 113 VAL A O 1
ATOM 845 N N . ALA A 1 114 ? -0.181 -10.947 -6.112 1.00 94.50 114 ALA A N 1
ATOM 846 C CA . ALA A 1 114 ? -0.193 -12.027 -7.103 1.00 94.50 114 ALA A CA 1
ATOM 847 C C . ALA A 1 114 ? -0.018 -13.425 -6.483 1.00 94.50 114 ALA A C 1
ATOM 849 O O . ALA A 1 114 ? -0.695 -14.357 -6.896 1.00 94.50 114 ALA A O 1
ATOM 850 N N . ASP A 1 115 ? 0.814 -13.539 -5.448 1.00 92.69 115 ASP A N 1
ATOM 851 C CA . ASP A 1 115 ? 1.080 -14.765 -4.682 1.00 92.69 115 ASP A CA 1
ATOM 852 C C . ASP A 1 115 ? 0.094 -14.983 -3.512 1.00 92.69 115 ASP A C 1
ATOM 854 O O . ASP A 1 115 ? 0.344 -15.771 -2.607 1.00 92.69 115 ASP A O 1
ATOM 858 N N . LEU A 1 116 ? -1.016 -14.234 -3.472 1.00 92.31 116 LEU A N 1
ATOM 859 C CA . LEU A 1 116 ? -2.080 -14.340 -2.459 1.00 92.31 116 LEU A CA 1
ATOM 860 C C . LEU A 1 116 ? -1.631 -14.133 -1.002 1.00 92.31 116 LEU A C 1
ATOM 862 O O . LEU A 1 116 ? -2.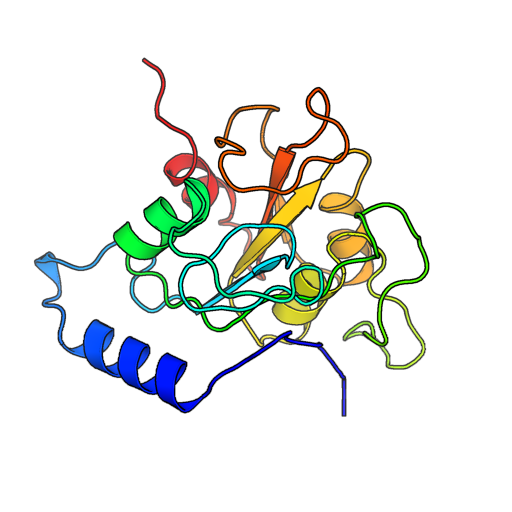363 -14.449 -0.065 1.00 92.31 116 LEU A O 1
ATOM 866 N N . GLN A 1 117 ? -0.464 -13.529 -0.780 1.00 91.12 117 GLN A N 1
ATOM 867 C CA . GLN A 1 117 ? 0.024 -13.230 0.568 1.00 91.12 117 GLN A CA 1
ATOM 868 C C . GLN A 1 117 ? -0.772 -12.107 1.236 1.00 91.12 117 GLN A C 1
ATOM 870 O O . GLN A 1 117 ? -0.826 -12.021 2.462 1.00 91.12 117 GLN A O 1
ATOM 875 N N . VAL A 1 118 ? -1.335 -11.199 0.434 1.00 92.81 118 VAL A N 1
ATOM 876 C CA . VAL A 1 118 ? -2.233 -10.118 0.860 1.00 92.81 118 VAL A CA 1
ATOM 877 C C . VAL A 1 118 ? -3.332 -9.903 -0.164 1.00 92.81 118 VAL A C 1
ATOM 879 O O . VAL A 1 118 ? -3.102 -9.994 -1.366 1.00 92.81 118 VAL A O 1
ATOM 882 N N . SER A 1 119 ? -4.515 -9.518 0.309 1.00 91.81 119 SER A N 1
ATOM 883 C CA . SER A 1 119 ? -5.646 -9.167 -0.562 1.00 91.81 119 SER A CA 1
ATOM 884 C C . SER A 1 119 ? -5.486 -7.790 -1.220 1.00 91.81 119 SER A C 1
ATOM 886 O O . SER A 1 119 ? -6.110 -7.501 -2.246 1.00 91.81 119 SER A O 1
ATOM 888 N N . LEU A 1 120 ? -4.670 -6.926 -0.608 1.00 94.81 120 LEU A N 1
ATOM 889 C CA . LEU A 1 120 ? -4.430 -5.553 -1.033 1.00 94.81 120 LEU A CA 1
ATOM 890 C C . LEU A 1 120 ? -2.993 -5.140 -0.688 1.00 94.81 120 LEU A C 1
ATOM 892 O O . LEU A 1 120 ? -2.456 -5.513 0.357 1.00 94.81 120 LEU A O 1
ATOM 896 N N . SER A 1 121 ? -2.362 -4.322 -1.521 1.00 95.88 121 SER A N 1
ATOM 897 C CA . SER A 1 121 ? -1.108 -3.670 -1.143 1.00 95.88 121 SER A CA 1
ATOM 898 C C . SER A 1 121 ? -1.058 -2.211 -1.579 1.00 95.88 121 SER A C 1
ATOM 900 O O . SER A 1 121 ? -1.625 -1.829 -2.602 1.00 95.88 121 SER A O 1
ATOM 902 N N . LEU A 1 122 ? -0.388 -1.390 -0.770 1.00 96.44 122 LEU A N 1
ATOM 903 C CA . LEU A 1 122 ? -0.110 0.011 -1.056 1.00 96.44 122 LEU A CA 1
ATOM 904 C C . LEU A 1 122 ? 1.272 0.124 -1.707 1.00 96.44 122 LEU A C 1
ATOM 906 O O . LEU A 1 122 ? 2.253 -0.460 -1.230 1.00 96.44 122 LEU A O 1
ATOM 910 N N . GLY A 1 123 ? 1.352 0.884 -2.791 1.00 96.31 123 GLY A N 1
ATOM 911 C CA . GLY A 1 123 ? 2.585 1.214 -3.489 1.00 96.31 123 GLY A CA 1
ATOM 912 C C . GLY A 1 123 ? 2.658 2.690 -3.855 1.00 96.31 123 GLY A C 1
ATOM 913 O O . GLY A 1 123 ? 1.829 3.495 -3.439 1.00 96.31 123 GLY A O 1
ATOM 914 N N . SER A 1 124 ? 3.647 3.028 -4.677 1.00 96.31 124 SER A N 1
ATOM 915 C CA . SER A 1 124 ? 3.802 4.372 -5.231 1.00 96.31 124 SER A CA 1
ATOM 916 C C . SER A 1 124 ? 4.230 4.319 -6.690 1.00 96.31 124 SER A C 1
ATOM 918 O O . SER A 1 124 ? 4.911 3.377 -7.113 1.00 96.31 124 SER A O 1
ATOM 920 N N . GLN A 1 125 ? 3.841 5.340 -7.447 1.00 96.06 125 GLN A N 1
ATOM 921 C CA . GLN A 1 125 ? 4.192 5.533 -8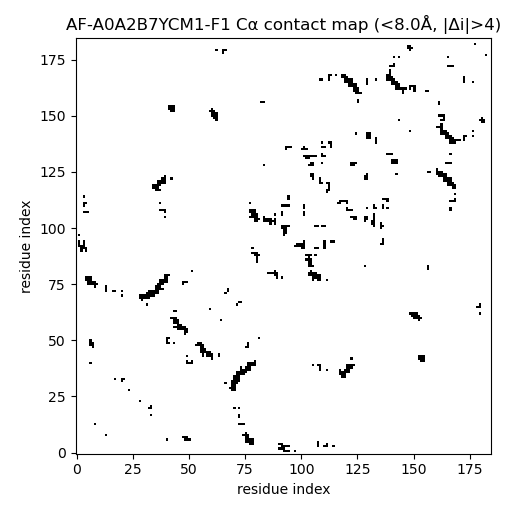.842 1.00 96.06 125 GLN A CA 1
ATOM 922 C C . GLN A 1 125 ? 4.642 6.959 -9.109 1.00 96.06 125 GLN A C 1
ATOM 924 O O . GLN A 1 125 ? 3.930 7.897 -8.779 1.00 96.06 125 GLN A O 1
ATOM 929 N N . THR A 1 126 ? 5.763 7.057 -9.818 1.00 95.38 126 THR A N 1
ATOM 930 C CA . THR A 1 126 ? 6.253 8.289 -10.439 1.00 95.38 126 THR A CA 1
ATOM 931 C C . THR A 1 126 ? 6.067 8.218 -11.957 1.00 95.38 126 THR A C 1
ATOM 933 O O . THR A 1 126 ? 5.323 9.000 -12.527 1.00 95.38 126 THR A O 1
ATOM 936 N N . GLY A 1 127 ? 6.642 7.197 -12.610 1.00 92.19 127 GLY A N 1
ATOM 937 C CA . GLY A 1 127 ? 6.577 7.024 -14.075 1.00 92.19 127 GLY A CA 1
ATOM 938 C C . GLY A 1 127 ? 5.998 5.690 -14.566 1.00 92.19 127 GLY A C 1
ATOM 939 O O . GLY A 1 127 ? 6.048 5.392 -15.750 1.00 92.19 127 GLY A O 1
ATOM 940 N N . GLY A 1 128 ? 5.484 4.845 -13.670 1.00 93.38 128 GLY A N 1
ATOM 941 C CA . GLY A 1 128 ? 4.928 3.528 -14.035 1.00 93.38 128 GLY A CA 1
ATOM 942 C C . GLY A 1 128 ? 4.936 2.488 -12.917 1.00 93.38 128 GLY A C 1
ATOM 943 O O . GLY A 1 128 ? 4.450 1.378 -13.103 1.00 93.38 128 GLY A O 1
ATOM 944 N N . SER A 1 129 ? 5.475 2.830 -11.747 1.00 95.44 129 SER A N 1
ATOM 945 C CA . SER A 1 129 ? 5.765 1.879 -10.669 1.00 95.44 129 SER A CA 1
ATOM 946 C C . SER A 1 129 ? 4.555 1.276 -9.947 1.00 95.44 129 SER A C 1
ATOM 948 O O . SER A 1 129 ? 4.754 0.549 -8.979 1.00 95.44 129 SER A O 1
ATOM 950 N N . ILE A 1 130 ? 3.329 1.540 -10.398 1.00 96.75 130 ILE A N 1
ATOM 951 C CA . ILE A 1 130 ? 2.115 0.810 -10.016 1.00 96.75 130 ILE A CA 1
ATOM 952 C C . ILE A 1 130 ? 1.630 -0.027 -11.202 1.00 96.75 130 ILE A C 1
ATOM 954 O O . ILE A 1 130 ? 1.527 -1.243 -11.094 1.00 96.75 130 ILE A O 1
ATOM 958 N N . ILE A 1 131 ? 1.400 0.603 -12.355 1.00 96.44 131 ILE A N 1
ATOM 959 C CA . ILE A 1 131 ? 0.796 -0.070 -13.515 1.00 96.44 131 ILE A CA 1
ATOM 960 C C . ILE A 1 131 ? 1.718 -1.142 -14.112 1.00 96.44 131 ILE A C 1
ATOM 962 O O . ILE A 1 131 ? 1.260 -2.230 -14.449 1.00 96.44 131 ILE A O 1
ATOM 966 N N . ARG A 1 132 ? 3.025 -0.875 -14.199 1.00 95.12 132 ARG A N 1
ATOM 967 C CA . ARG A 1 132 ? 3.995 -1.799 -14.800 1.00 95.12 132 ARG A CA 1
ATOM 968 C C . ARG A 1 132 ? 4.204 -3.074 -13.967 1.00 95.12 132 ARG A C 1
ATOM 970 O O . ARG A 1 132 ? 4.119 -4.148 -14.545 1.00 95.12 132 ARG A O 1
ATOM 977 N N . PRO A 1 133 ? 4.413 -3.028 -12.637 1.00 94.62 133 PRO A N 1
ATOM 978 C CA . PRO A 1 133 ? 4.459 -4.263 -11.853 1.00 94.62 133 PRO A CA 1
ATOM 979 C C . PRO A 1 133 ? 3.152 -5.065 -11.933 1.00 94.62 133 PRO A C 1
ATOM 981 O O . PRO A 1 133 ? 3.181 -6.287 -12.033 1.00 94.62 133 PRO A O 1
ATOM 984 N N . ALA A 1 134 ? 2.002 -4.381 -11.957 1.00 96.44 134 ALA A N 1
ATOM 985 C CA . ALA A 1 134 ? 0.699 -5.032 -12.043 1.00 96.44 134 ALA A CA 1
ATOM 986 C C . ALA A 1 134 ? 0.507 -5.816 -13.347 1.00 96.44 134 ALA A C 1
ATOM 988 O O . ALA A 1 134 ? 0.015 -6.943 -13.309 1.00 96.44 134 ALA A O 1
ATOM 989 N N . SER A 1 135 ? 0.929 -5.248 -14.484 1.00 95.94 135 SER A N 1
ATOM 990 C CA . SER A 1 135 ? 0.839 -5.932 -15.777 1.00 95.94 135 SER 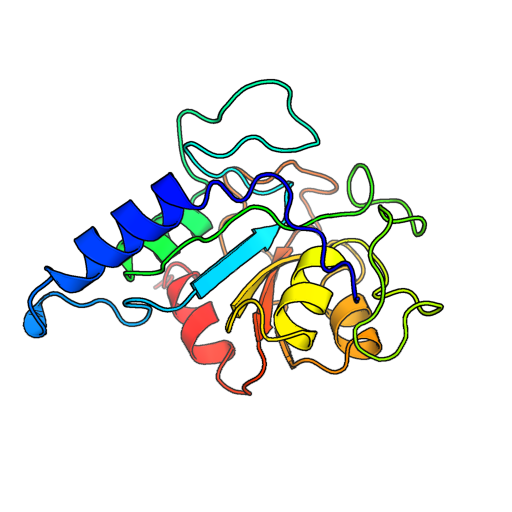A CA 1
ATOM 991 C C . SER A 1 135 ? 1.756 -7.153 -15.851 1.00 95.94 135 SER A C 1
ATOM 993 O O . SER A 1 135 ? 1.381 -8.158 -16.446 1.00 95.94 135 SER A O 1
ATOM 995 N N . PHE A 1 136 ? 2.918 -7.109 -15.195 1.00 94.12 136 PHE A N 1
ATOM 996 C CA . PHE A 1 136 ? 3.855 -8.233 -15.159 1.00 94.12 136 PHE A CA 1
ATOM 997 C C . PHE A 1 136 ? 3.395 -9.358 -14.230 1.00 94.12 136 PHE A C 1
ATOM 999 O O . PHE A 1 136 ? 3.671 -10.525 -14.509 1.00 94.12 136 PHE A O 1
ATOM 1006 N N . THR A 1 137 ? 2.716 -9.039 -13.127 1.00 94.44 137 THR A N 1
ATOM 1007 C CA . THR A 1 137 ? 2.254 -10.040 -12.154 1.00 94.44 137 THR A CA 1
ATOM 1008 C C . THR A 1 137 ? 0.781 -10.420 -12.315 1.00 94.44 137 THR A C 1
ATOM 1010 O O . THR A 1 137 ? 0.287 -11.237 -11.544 1.00 94.44 137 THR A O 1
ATOM 1013 N N . GLY A 1 138 ? 0.066 -9.854 -13.291 1.00 95.25 138 GLY A N 1
ATOM 1014 C CA . GLY A 1 138 ? -1.319 -10.217 -13.606 1.00 95.25 138 GLY A CA 1
ATOM 1015 C C . GLY A 1 138 ? -2.336 -9.846 -12.522 1.00 95.25 138 GLY A C 1
ATOM 1016 O O . GLY A 1 138 ? -3.264 -10.609 -12.278 1.00 95.25 138 GLY A O 1
ATOM 1017 N N . VAL A 1 139 ? -2.164 -8.700 -11.853 1.00 96.31 139 VAL A N 1
ATOM 1018 C CA . VAL A 1 139 ? -3.084 -8.222 -10.798 1.00 96.31 139 VAL A CA 1
ATOM 1019 C C . VAL A 1 139 ? -3.755 -6.913 -11.187 1.00 96.31 139 VAL A C 1
ATOM 1021 O O . VAL A 1 139 ? -3.240 -6.157 -12.011 1.00 96.31 139 VAL A O 1
ATOM 1024 N N . PHE A 1 140 ? -4.890 -6.602 -10.561 1.00 97.38 140 PHE A N 1
ATOM 1025 C CA . PHE A 1 140 ? -5.502 -5.288 -10.719 1.00 97.38 140 PHE A CA 1
ATOM 1026 C C . PHE A 1 140 ? -4.675 -4.242 -9.980 1.00 97.38 140 PHE A C 1
ATOM 1028 O O . PHE A 1 140 ? -4.191 -4.478 -8.870 1.00 97.38 140 PHE A O 1
ATOM 1035 N N . ALA A 1 141 ? -4.560 -3.059 -10.575 1.00 96.81 141 ALA A N 1
ATOM 1036 C CA . ALA A 1 141 ? -3.938 -1.920 -9.930 1.00 96.81 141 ALA A CA 1
ATOM 1037 C C . ALA A 1 141 ? -4.652 -0.617 -10.265 1.00 96.81 141 ALA A C 1
ATOM 103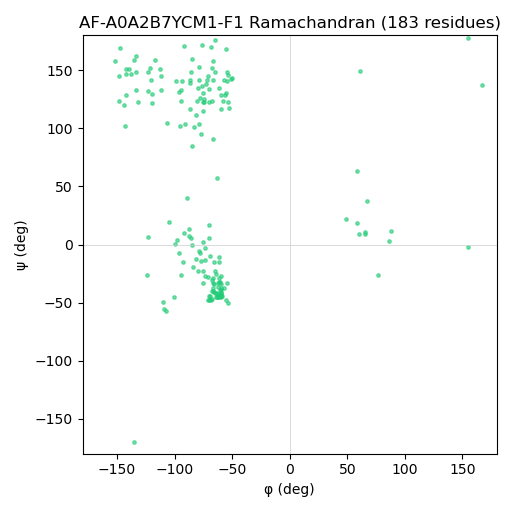9 O O . ALA A 1 141 ? -5.238 -0.459 -11.334 1.00 96.81 141 ALA A O 1
ATOM 1040 N N . MET A 1 142 ? -4.576 0.328 -9.333 1.00 95.06 142 MET A N 1
ATOM 1041 C CA . MET A 1 142 ? -5.127 1.664 -9.488 1.00 95.06 142 MET A CA 1
ATOM 1042 C C . MET A 1 142 ? -4.083 2.689 -9.074 1.00 95.06 142 MET A C 1
ATOM 1044 O O . MET A 1 142 ? -3.610 2.688 -7.935 1.00 95.06 142 MET A O 1
ATOM 1048 N N . LYS A 1 143 ? -3.764 3.594 -10.000 1.00 95.31 143 LYS A N 1
ATOM 1049 C CA . LYS A 1 143 ? -3.077 4.847 -9.705 1.00 95.31 143 LYS A CA 1
ATOM 1050 C C . LYS A 1 143 ? -4.106 5.981 -9.819 1.00 95.31 143 LYS A C 1
ATOM 1052 O O . LYS A 1 143 ? -4.469 6.321 -10.944 1.00 95.31 143 LYS A O 1
ATOM 1057 N N . PRO A 1 144 ? -4.594 6.552 -8.708 1.00 94.38 144 PRO A N 1
ATOM 1058 C CA . PRO A 1 144 ? -5.539 7.660 -8.739 1.00 94.38 144 PRO A CA 1
ATOM 1059 C C . PRO A 1 144 ? -4.921 8.923 -9.347 1.00 94.38 144 PRO A C 1
ATOM 1061 O O . PRO A 1 144 ? -3.728 8.966 -9.672 1.00 94.38 144 PRO A O 1
ATOM 1064 N N . THR A 1 145 ? -5.739 9.965 -9.491 1.00 94.88 145 THR A N 1
ATOM 1065 C CA . THR A 1 145 ? -5.281 11.319 -9.822 1.00 94.88 145 THR A CA 1
ATOM 1066 C C . THR A 1 145 ? -4.146 11.738 -8.887 1.00 94.88 145 THR A C 1
ATOM 1068 O O . THR A 1 145 ? -4.122 11.365 -7.711 1.00 94.88 145 THR A O 1
ATOM 1071 N N . TRP A 1 146 ? -3.169 12.469 -9.423 1.00 94.81 146 TRP A N 1
ATOM 1072 C CA . TRP A 1 146 ? -2.071 12.997 -8.617 1.00 94.81 146 TRP A CA 1
ATOM 1073 C C . TRP A 1 146 ? -2.624 13.818 -7.441 1.00 94.81 146 TRP A C 1
ATOM 1075 O O . TRP A 1 146 ? -3.637 14.499 -7.584 1.00 94.81 146 TRP A O 1
ATOM 1085 N N . ASN A 1 147 ? -1.992 13.689 -6.273 1.00 91.56 147 ASN A N 1
ATOM 1086 C CA . ASN A 1 147 ? -2.417 14.305 -5.011 1.00 91.56 147 ASN A CA 1
ATOM 1087 C C . ASN A 1 147 ? -3.819 13.901 -4.492 1.00 91.56 147 ASN A C 1
ATOM 1089 O O . ASN A 1 147 ? -4.296 14.458 -3.508 1.00 91.56 147 ASN A O 1
ATOM 1093 N N . ALA A 1 148 ? -4.477 12.899 -5.090 1.00 93.31 148 ALA A N 1
ATOM 1094 C CA . ALA A 1 148 ? -5.749 12.392 -4.568 1.00 93.31 148 ALA A CA 1
ATOM 1095 C C . ALA A 1 148 ? -5.590 11.710 -3.204 1.00 93.31 148 ALA A C 1
ATOM 1097 O O . ALA A 1 148 ? -6.520 11.718 -2.413 1.00 93.31 148 ALA A O 1
ATOM 1098 N N . ILE A 1 149 ? -4.425 11.126 -2.921 1.00 93.69 149 ILE A N 1
ATOM 1099 C CA . ILE A 1 149 ? -4.067 10.587 -1.607 1.00 93.69 149 ILE A CA 1
ATOM 1100 C C . ILE A 1 149 ? -2.833 11.354 -1.134 1.00 93.69 149 ILE A C 1
ATOM 1102 O O . ILE A 1 149 ? -1.853 11.439 -1.877 1.00 93.69 149 ILE A O 1
ATOM 1106 N N . SER A 1 150 ? -2.874 11.878 0.094 1.00 93.69 150 SER A N 1
ATOM 1107 C CA . SER A 1 150 ? -1.729 12.562 0.706 1.00 93.69 150 SER A CA 1
ATOM 1108 C C . SER A 1 150 ? -0.499 11.651 0.717 1.00 93.69 150 SER A C 1
ATOM 1110 O O . SER A 1 150 ? -0.570 10.504 1.160 1.00 93.69 150 SER A O 1
ATOM 1112 N N . LEU A 1 151 ? 0.636 12.177 0.254 1.00 93.75 151 LEU A N 1
ATOM 1113 C CA . LEU A 1 151 ? 1.931 11.488 0.260 1.00 93.75 151 LEU A CA 1
ATOM 1114 C C . LEU A 1 151 ? 2.684 11.647 1.586 1.00 93.75 151 LEU A C 1
ATOM 1116 O O . LEU A 1 151 ? 3.840 11.234 1.689 1.00 93.75 151 LEU A O 1
ATOM 1120 N N . GLU A 1 152 ? 2.069 12.264 2.596 1.00 93.94 152 GLU A N 1
ATOM 1121 C CA . GLU A 1 152 ? 2.702 12.496 3.889 1.00 93.94 152 GLU A CA 1
ATOM 1122 C C . GLU A 1 152 ? 3.253 11.188 4.476 1.00 93.94 152 GLU A C 1
ATOM 1124 O O . GLU A 1 152 ? 2.536 10.204 4.671 1.00 93.94 152 GLU A O 1
ATOM 1129 N N . GLY A 1 153 ? 4.556 11.177 4.761 1.00 91.81 153 GLY A N 1
ATOM 1130 C CA . GLY A 1 153 ? 5.266 9.998 5.247 1.00 91.81 153 GLY A CA 1
ATOM 1131 C C . GLY A 1 153 ? 5.778 9.056 4.150 1.00 91.81 153 GLY A C 1
ATOM 1132 O O . GLY A 1 153 ? 6.362 8.030 4.485 1.00 91.81 153 GLY A O 1
ATOM 1133 N N . GLN A 1 154 ? 5.626 9.360 2.861 1.00 92.38 154 GLN A N 1
ATOM 1134 C CA . GLN A 1 154 ? 6.397 8.702 1.800 1.00 92.38 154 GLN A CA 1
ATOM 1135 C C . GLN A 1 154 ? 7.807 9.303 1.715 1.00 92.38 154 GLN A C 1
ATOM 1137 O O . GLN A 1 154 ? 7.973 10.518 1.804 1.00 92.38 154 GLN A O 1
ATOM 1142 N N . LYS A 1 155 ? 8.833 8.480 1.470 1.00 91.44 155 LYS A N 1
ATOM 1143 C CA . LYS A 1 155 ? 10.108 8.996 0.950 1.00 91.44 155 LYS A CA 1
ATOM 1144 C C . LYS A 1 155 ? 9.902 9.509 -0.480 1.00 91.44 155 LYS A C 1
ATOM 1146 O O . LYS A 1 155 ? 9.428 8.764 -1.337 1.00 91.44 155 LYS A O 1
ATOM 1151 N N . SER A 1 156 ? 10.228 10.775 -0.708 1.00 90.88 156 SER A N 1
ATOM 1152 C CA . SER A 1 156 ? 10.028 11.433 -2.000 1.00 90.88 156 SER A CA 1
ATOM 1153 C C . SER A 1 156 ? 11.080 10.990 -3.013 1.00 90.88 156 SER A C 1
ATOM 1155 O O . SER A 1 156 ? 12.262 10.914 -2.677 1.00 90.88 156 SER A O 1
ATOM 1157 N N . PHE A 1 157 ? 10.643 10.719 -4.238 1.00 92.81 157 PHE A N 1
ATOM 1158 C CA . PHE A 1 157 ? 11.515 10.590 -5.399 1.00 92.81 157 PHE A CA 1
ATOM 1159 C C . PHE A 1 157 ? 11.306 11.771 -6.354 1.00 92.81 157 PHE A C 1
ATOM 1161 O O . PHE A 1 157 ? 12.267 12.440 -6.724 1.00 92.81 157 PHE A O 1
ATOM 1168 N N . SER A 1 158 ? 10.054 12.080 -6.698 1.00 94.56 158 SER A N 1
ATOM 1169 C CA . SER A 1 158 ? 9.705 13.263 -7.486 1.00 94.56 158 SER A CA 1
ATOM 1170 C C . SER A 1 158 ? 8.379 13.852 -6.995 1.00 94.56 158 SER A C 1
ATOM 1172 O O . SER A 1 158 ? 7.318 13.325 -7.333 1.00 94.56 158 SER A O 1
ATOM 1174 N N . PRO A 1 159 ? 8.397 14.950 -6.215 1.00 90.19 159 PRO A N 1
ATOM 1175 C CA . PRO A 1 159 ? 7.193 15.499 -5.585 1.00 90.19 159 PRO A CA 1
ATOM 1176 C C . PRO A 1 159 ? 6.040 15.797 -6.554 1.00 90.19 159 PRO A C 1
ATOM 1178 O O . PRO A 1 159 ? 4.874 15.649 -6.200 1.00 90.19 159 PRO A O 1
ATOM 1181 N N . THR A 1 160 ? 6.359 16.193 -7.787 1.00 94.62 160 THR A N 1
ATOM 1182 C CA . THR A 1 160 ? 5.380 16.575 -8.815 1.00 94.62 160 THR A CA 1
ATOM 1183 C C . THR A 1 160 ? 4.764 15.388 -9.555 1.00 94.62 160 THR A C 1
ATOM 1185 O O . THR A 1 160 ? 3.770 15.562 -10.252 1.00 94.62 160 THR A O 1
ATOM 1188 N N . PHE A 1 161 ? 5.316 14.181 -9.400 1.00 95.00 161 PHE A N 1
ATOM 1189 C CA . PHE A 1 161 ? 4.848 12.978 -10.098 1.00 95.00 161 PHE A CA 1
ATOM 1190 C C . PHE A 1 161 ? 4.474 11.834 -9.158 1.00 95.00 161 PHE A C 1
ATOM 1192 O O . PHE A 1 161 ? 3.636 10.996 -9.507 1.00 95.00 161 PHE A O 1
ATOM 1199 N N . ASP A 1 162 ? 5.064 11.789 -7.966 1.00 96.38 162 ASP A N 1
ATOM 1200 C CA . ASP A 1 162 ? 4.807 10.747 -6.987 1.00 96.38 162 ASP A CA 1
ATOM 1201 C C . ASP A 1 162 ? 3.312 10.674 -6.667 1.00 96.38 162 ASP A C 1
ATOM 1203 O O . ASP A 1 162 ? 2.638 11.665 -6.410 1.00 96.38 162 ASP A O 1
ATOM 1207 N N . THR A 1 163 ? 2.761 9.470 -6.751 1.00 96.69 163 THR A N 1
ATOM 1208 C CA . THR A 1 163 ? 1.353 9.192 -6.485 1.00 96.69 163 THR A CA 1
ATOM 1209 C C . THR A 1 163 ? 1.257 7.844 -5.784 1.00 96.69 163 THR A C 1
ATOM 1211 O O . THR A 1 163 ? 1.797 6.851 -6.282 1.00 96.69 163 THR A O 1
ATOM 1214 N N . PHE A 1 164 ? 0.560 7.763 -4.650 1.00 96.44 164 PHE A N 1
ATOM 1215 C CA . PHE A 1 164 ? 0.224 6.463 -4.067 1.00 96.44 164 PHE A CA 1
ATOM 1216 C C . PHE A 1 164 ? -0.714 5.680 -4.976 1.00 96.44 164 PHE A C 1
ATOM 1218 O O . PHE A 1 164 ? -1.548 6.255 -5.661 1.00 96.44 164 PHE A O 1
ATOM 1225 N N . GLY A 1 165 ? -0.599 4.357 -4.963 1.00 96.12 165 GLY A N 1
ATOM 1226 C CA . GLY A 1 165 ? -1.494 3.475 -5.702 1.00 96.12 165 GLY A CA 1
ATOM 1227 C C . GLY A 1 165 ? -1.713 2.157 -4.982 1.00 96.12 165 GLY A C 1
ATOM 1228 O O . GLY A 1 165 ? -1.032 1.841 -4.006 1.00 96.12 165 GLY A O 1
ATOM 1229 N N . LEU A 1 166 ? -2.682 1.393 -5.468 1.00 96.56 166 LEU A N 1
ATOM 1230 C CA . LEU A 1 166 ? -3.136 0.153 -4.848 1.00 96.56 166 LEU A CA 1
ATOM 1231 C C . LEU A 1 166 ? -3.024 -1.015 -5.827 1.00 96.56 166 LEU A C 1
ATOM 1233 O O . LEU A 1 166 ? -3.247 -0.831 -7.022 1.00 96.56 166 LEU A O 1
ATOM 1237 N N . PHE A 1 167 ? -2.760 -2.210 -5.301 1.00 97.25 167 PHE A N 1
ATOM 1238 C CA . PHE A 1 167 ? -2.845 -3.484 -6.022 1.00 97.25 167 PHE A CA 1
ATOM 1239 C C . PHE A 1 167 ? -3.848 -4.411 -5.339 1.00 97.25 167 PHE A C 1
ATOM 1241 O O . PHE A 1 167 ? -3.875 -4.461 -4.111 1.00 97.25 167 PHE A O 1
ATOM 1248 N N . SER A 1 168 ? -4.633 -5.172 -6.101 1.00 95.56 168 SER A N 1
ATOM 1249 C CA . SER A 1 168 ? -5.582 -6.157 -5.568 1.00 95.56 168 SER A CA 1
ATOM 1250 C C . SER A 1 168 ? -5.815 -7.312 -6.543 1.00 95.56 168 SER A C 1
ATOM 1252 O O . SER A 1 168 ? -5.649 -7.167 -7.751 1.00 95.56 168 SER A O 1
ATOM 1254 N N . GLN A 1 169 ? -6.263 -8.448 -6.011 1.00 90.31 169 GLN A N 1
ATOM 1255 C CA . GLN A 1 169 ? -6.801 -9.562 -6.798 1.00 90.31 169 GLN A CA 1
ATOM 1256 C C . GLN A 1 169 ? -8.202 -9.280 -7.356 1.00 90.31 169 GLN A C 1
ATOM 1258 O O . GLN A 1 169 ? -8.683 -9.987 -8.237 1.00 90.31 169 GLN A O 1
ATOM 1263 N N . HIS A 1 170 ? -8.870 -8.235 -6.864 1.00 86.44 170 HIS A N 1
ATOM 1264 C CA . HIS A 1 170 ? -10.255 -7.942 -7.207 1.00 86.44 170 HIS A CA 1
ATOM 1265 C C . HIS A 1 170 ? -10.403 -6.557 -7.838 1.00 86.44 170 HIS A C 1
ATOM 1267 O O . HIS A 1 170 ? -9.678 -5.612 -7.525 1.00 86.44 170 HIS A O 1
ATOM 1273 N N . ARG A 1 171 ? -11.426 -6.414 -8.688 1.00 76.25 171 ARG A N 1
ATOM 1274 C CA . ARG A 1 171 ? -11.750 -5.168 -9.404 1.00 76.25 171 ARG A CA 1
ATOM 1275 C C . ARG A 1 171 ? -12.195 -4.012 -8.492 1.00 76.25 171 ARG A C 1
ATOM 1277 O O . ARG A 1 171 ? -12.182 -2.865 -8.922 1.00 76.25 171 ARG A O 1
ATOM 1284 N N . GLY A 1 172 ? -12.548 -4.281 -7.232 1.00 78.56 172 GLY A N 1
ATOM 1285 C CA . GLY A 1 172 ? -13.105 -3.310 -6.273 1.00 78.56 172 GLY A CA 1
ATOM 1286 C C . GLY A 1 172 ? -12.147 -2.228 -5.743 1.00 78.56 172 GLY A C 1
ATOM 1287 O O . GLY A 1 172 ? -12.446 -1.601 -4.728 1.00 78.56 172 GLY A O 1
ATOM 1288 N N . LEU A 1 173 ? -11.005 -1.986 -6.396 1.00 77.38 173 LEU A N 1
ATOM 1289 C CA . LEU A 1 173 ? -9.970 -1.046 -5.943 1.00 77.38 173 LEU A CA 1
ATOM 1290 C C . LEU A 1 173 ? -10.458 0.399 -5.796 1.00 77.38 173 LEU A C 1
ATOM 1292 O O . LEU A 1 173 ? -10.021 1.095 -4.879 1.00 77.38 173 LEU A O 1
ATOM 1296 N N . ALA A 1 174 ? -11.380 0.843 -6.654 1.00 71.94 174 ALA A N 1
ATOM 1297 C CA . ALA A 1 174 ? -11.904 2.209 -6.627 1.00 71.94 174 ALA A CA 1
ATOM 1298 C C . ALA A 1 174 ? -12.590 2.553 -5.293 1.00 71.94 174 ALA A C 1
ATOM 1300 O O . ALA A 1 174 ? -12.384 3.641 -4.756 1.00 71.94 174 ALA A O 1
ATOM 1301 N N . ALA A 1 175 ? -13.338 1.608 -4.712 1.00 77.06 175 ALA A N 1
ATOM 1302 C CA . ALA A 1 175 ? -14.022 1.805 -3.435 1.00 77.06 175 ALA A CA 1
ATOM 1303 C C . ALA A 1 175 ? -13.035 1.970 -2.267 1.00 77.06 175 ALA A C 1
ATOM 1305 O O . ALA A 1 175 ? -13.261 2.782 -1.368 1.00 77.06 175 ALA A O 1
ATOM 1306 N N . THR A 1 176 ? -11.926 1.227 -2.293 1.00 76.81 176 THR A N 1
ATOM 1307 C CA . THR A 1 176 ? -10.835 1.365 -1.320 1.00 76.81 176 THR A CA 1
ATOM 1308 C C . THR A 1 176 ? -10.087 2.681 -1.514 1.00 76.81 176 THR A C 1
ATOM 1310 O O . THR A 1 176 ? -9.832 3.394 -0.545 1.00 76.81 176 THR A O 1
ATOM 1313 N N . CYS A 1 177 ? -9.778 3.041 -2.763 1.00 74.81 177 CYS A N 1
ATOM 1314 C CA . CYS A 1 177 ? -9.093 4.287 -3.094 1.00 74.81 177 CYS A CA 1
ATOM 1315 C C . CYS A 1 177 ? -9.884 5.516 -2.629 1.00 74.81 177 CYS A C 1
ATOM 1317 O O . CYS A 1 177 ? -9.317 6.393 -1.986 1.00 74.81 177 CYS A O 1
ATOM 1319 N N . GLY A 1 178 ? -11.200 5.547 -2.865 1.00 73.31 178 GLY A N 1
ATOM 1320 C CA . GLY A 1 178 ? -12.064 6.663 -2.465 1.00 73.31 178 GLY A CA 1
ATOM 1321 C C . GLY A 1 178 ? -12.127 6.933 -0.955 1.00 73.31 178 GLY A C 1
ATOM 1322 O O . GLY A 1 178 ? -12.669 7.956 -0.552 1.00 73.31 178 GLY A O 1
ATOM 1323 N N . ARG A 1 179 ? -11.590 6.040 -0.112 1.00 76.75 179 ARG A N 1
ATOM 1324 C CA . ARG A 1 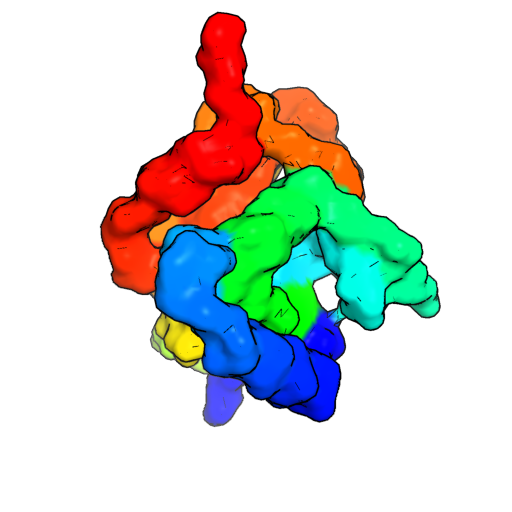179 ? -11.469 6.240 1.346 1.00 76.75 179 ARG A CA 1
ATOM 1325 C C . ARG A 1 179 ? -10.121 6.794 1.771 1.00 76.75 179 ARG A C 1
ATOM 1327 O O . ARG A 1 179 ? -10.034 7.403 2.829 1.00 76.75 179 ARG A O 1
ATOM 1334 N N . LEU A 1 180 ? -9.085 6.546 0.974 1.00 78.94 180 LEU A N 1
ATOM 1335 C CA . LEU A 1 180 ? -7.762 7.136 1.168 1.00 78.94 180 LEU A CA 1
ATOM 1336 C C . LEU A 1 180 ? -7.708 8.568 0.648 1.00 78.94 180 LEU A C 1
ATOM 1338 O O . LEU A 1 180 ? -6.875 9.348 1.101 1.00 78.94 180 LEU A O 1
ATOM 1342 N N . CYS A 1 181 ? -8.600 8.910 -0.279 1.00 78.25 181 CYS A N 1
ATOM 1343 C CA . CYS A 1 181 ? -8.769 10.280 -0.705 1.00 78.25 181 CYS A CA 1
ATOM 1344 C C . CYS A 1 181 ? -9.514 11.069 0.380 1.00 78.25 181 CYS A C 1
ATOM 1346 O O . CYS A 1 181 ? -10.624 10.668 0.752 1.00 78.25 181 CYS A O 1
ATOM 1348 N N . PRO A 1 182 ? -8.973 12.197 0.876 1.00 63.84 182 PRO A N 1
ATOM 1349 C CA . PRO A 1 182 ? -9.802 13.145 1.595 1.00 63.84 182 PRO A CA 1
ATOM 1350 C C . PRO A 1 182 ? -10.925 13.551 0.640 1.00 63.84 182 PRO A C 1
ATOM 1352 O O . PRO A 1 182 ? -10.675 13.960 -0.494 1.00 63.84 182 PRO A O 1
ATOM 1355 N N . ARG A 1 183 ? -12.178 13.367 1.062 1.00 54.66 183 ARG A N 1
ATOM 1356 C CA . ARG A 1 183 ? -13.321 13.893 0.316 1.00 54.66 183 ARG A CA 1
ATOM 1357 C C . ARG A 1 183 ? -13.237 15.413 0.398 1.00 54.66 183 ARG A C 1
ATOM 1359 O O . ARG A 1 183 ? -13.734 15.998 1.355 1.00 54.66 183 ARG A O 1
ATOM 1366 N N . GLY A 1 184 ? -12.561 16.027 -0.568 1.00 46.22 184 GLY A N 1
ATOM 1367 C CA . GLY A 1 184 ? -12.721 17.445 -0.841 1.00 46.22 184 GLY A CA 1
ATOM 1368 C C . GLY A 1 184 ? -14.185 17.679 -1.189 1.00 46.22 184 GLY A C 1
ATOM 1369 O O . GLY A 1 184 ? -14.699 17.065 -2.127 1.00 46.22 184 GLY A O 1
ATOM 1370 N N . ARG A 1 185 ? -14.858 18.473 -0.357 1.00 35.41 185 ARG A N 1
ATOM 1371 C CA . ARG A 1 185 ? -15.930 19.339 -0.839 1.00 35.41 185 ARG A CA 1
ATOM 1372 C C . ARG A 1 185 ? -15.298 20.442 -1.673 1.00 35.41 185 ARG A C 1
ATOM 1374 O O . ARG A 1 185 ? -14.165 20.834 -1.311 1.00 35.41 185 ARG A O 1
#

pLDDT: mean 86.48, std 13.12, range [35.41, 97.38]

Mean predicted aligned error: 5.6 Å

Foldseek 3Di:
DFCLDFQDQPVVVLVVLLVVLVPDDPVQAAPQAAFEEEEELQFADAPAHRPLHPDGDPDGFLLNVLCVSSNHRHRGYGWAAVLQPDQDTPCGAAPVDNPHFLTHGRRSQQRCQLVVVGQKYKDKDQPCRFPSSCVRNVWDKDFDDAPQADSGRGDDDDNVRITMMMTGNDPCRVVVSNSRGDPDD

Radius of gyration: 15.22 Å; Cα contacts (8 Å, |Δi|>4): 429; chains: 1; bounding box: 39×41×36 Å

Solvent-accessible surface area (backbone atoms only — not comparable to full-atom values): 9711 Å² total; per-residue (Å²): 136,84,43,56,43,59,39,68,62,52,66,66,62,40,50,53,50,52,54,56,57,68,72,55,55,79,91,75,55,32,93,35,51,72,40,40,29,33,34,24,39,60,45,36,36,49,80,46,52,30,94,92,38,100,60,64,36,93,50,54,8,56,53,51,47,52,43,46,71,26,33,33,36,70,57,31,26,10,36,45,11,64,87,59,70,38,75,70,47,62,94,46,27,14,70,91,35,78,94,35,66,15,42,35,17,22,21,23,22,27,17,24,25,52,62,66,75,21,64,30,16,37,35,43,24,62,90,43,15,42,61,51,5,14,67,61,33,74,38,42,59,47,73,64,65,76,72,44,40,66,64,53,49,46,68,81,79,44,85,93,47,46,26,57,23,41,31,21,80,50,88,67,52,63,70,58,49,63,68,52,23,75,81,76,126

Secondary structure (DSSP, 8-state):
-----EE---HHHHHHHHHHHHTS-GGG--TTTT-EEEEETTB--BTPPPTT-SS-BSS--HHHHHHHHTT-EEEEEE---GGGT-S--SS--BTTBTTS---SSSHHHHHHHHTTS-SEEEEEESSSTTHHHHHHHT-EEE--STTSS--TTBPPS-TTT-EEEEEESSSTHHHHHHHHS----

Organism: NCBI:txid1447875